Protein 5HB6 (pdb70)

Radius of gyration: 18.95 Å; Cα contacts (8 Å, |Δi|>4): 577; chains: 2; bounding box: 43×46×48 Å

Sequence (281 aa):
SGAYWMSSPTADDIRAMNRMQRQRVVGFTVGREENVGSVQFKKVPVDLSNINLDDLLFGTIIVILEEPRSATVYPNAAKKKPPMGKGLNVPALLISLEHSWPRGGPTIKGRRLERHIERLKSIPDTTFESYDPETGVWAFSVEH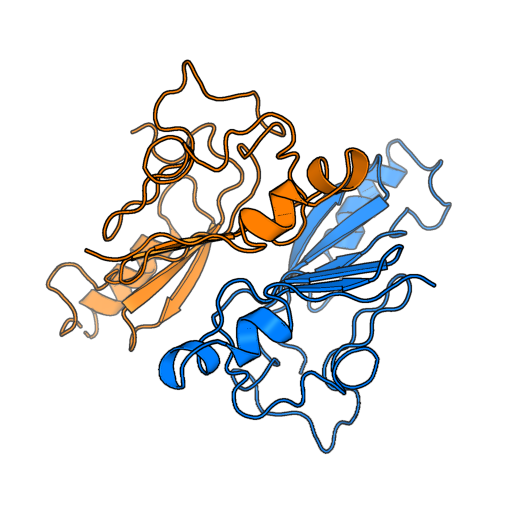FASGAYWMSSPTADDIRAMNRMQRQRRVVGFTVGRENVGSVQFKKVPVDLSNINLDDLFGTIIVILEEPRSATVYPNAAKKPPMGKKGLNVPALLISSLEHSWPRGGPTIKKGRRLERHIERLKSIPDTTFESYDPEETGVWAFSVEHFATYGLG

Structure (mmCIF, N/CA/C/O backbone):
data_5HB6
#
_entry.id   5HB6
#
_cell.length_a   43.018
_cell.length_b   44.120
_cell.length_c   45.336
_cell.angle_alpha   99.76
_cell.angle_beta   110.98
_cell.angle_gamma   105.91
#
_symmetry.space_group_name_H-M   'P 1'
#
loop_
_entity.id
_entity.type
_entity.pdbx_description
1 polymer 'Nucleoporin NUP145'
2 non-polymer 'SULFATE ION'
3 water water
#
loop_
_atom_site.group_PDB
_atom_site.id
_atom_site.type_symbol
_atom_site.label_atom_id
_atom_site.label_alt_id
_atom_site.label_comp_id
_atom_site.label_asym_id
_atom_site.label_entity_id
_atom_site.label_seq_id
_atom_site.pdbx_PDB_ins_code
_atom_site.Cartn_x
_atom_site.Cartn_y
_atom_site.Cartn_z
_atom_site.occupancy
_atom_site.B_iso_or_equiv
_atom_site.auth_seq_id
_atom_site.auth_comp_id
_atom_site.auth_asym_id
_atom_site.auth_atom_id
_atom_site.pdbx_PDB_model_num
ATOM 1 N N . SER A 1 1 ? -74.561 -41.531 33.739 1.00 35.23 857 SER A N 1
ATOM 2 C CA . SER A 1 1 ? -73.615 -42.243 32.897 1.00 30.45 857 SER A CA 1
ATOM 3 C C . SER A 1 1 ? -74.159 -42.357 31.454 1.00 25.12 857 SER A C 1
ATOM 4 O O . SER A 1 1 ? -75.237 -41.851 31.117 1.00 23.91 857 SER A O 1
ATOM 11 N N . GLY A 1 2 ? -73.392 -43.003 30.601 1.00 21.93 858 GLY A N 1
ATOM 12 C CA . GLY A 1 2 ? -73.698 -43.034 29.194 1.00 19.11 858 GLY A CA 1
ATOM 13 C C . GLY A 1 2 ? -72.437 -43.314 28.433 1.00 17.77 858 GLY A C 1
ATOM 14 O O . GLY A 1 2 ? -71.328 -43.099 28.919 1.00 17.95 858 GLY A O 1
ATOM 18 N N . ALA A 1 3 ? -72.618 -43.808 27.224 1.00 17.60 859 ALA A N 1
ATOM 19 C CA . ALA A 1 3 ? -71.495 -44.184 26.378 1.00 17.29 859 ALA A CA 1
ATOM 20 C C . ALA A 1 3 ? -70.852 -42.951 25.752 1.00 15.13 859 ALA A C 1
ATOM 21 O O . ALA A 1 3 ? -71.540 -42.064 25.237 1.00 15.78 859 ALA A O 1
ATOM 28 N N . TYR A 1 4 ? -69.521 -42.907 25.784 1.00 14.32 860 TYR A N 1
ATOM 29 C CA . TYR A 1 4 ? -68.763 -41.951 24.993 1.00 14.41 860 TYR A CA 1
ATOM 30 C C . TYR A 1 4 ? -68.735 -42.375 23.531 1.00 14.20 860 TYR A C 1
ATOM 31 O O . TYR A 1 4 ? -68.827 -43.559 23.206 1.00 16.02 860 TYR A O 1
ATOM 49 N N . TRP A 1 5 ? -68.568 -41.387 22.649 1.00 13.57 861 TRP A N 1
ATOM 50 C CA . TRP A 1 5 ? -68.375 -41.650 21.227 1.00 13.17 861 TRP A CA 1
ATOM 51 C C . TRP A 1 5 ? -67.533 -40.519 20.651 1.00 12.15 861 TRP A C 1
ATOM 52 O O . TRP A 1 5 ? -67.407 -39.442 21.247 1.00 12.01 861 TRP A O 1
ATOM 73 N N . MET A 1 6 ? -66.973 -40.751 19.473 1.00 13.15 862 MET A N 1
ATOM 74 C CA . MET A 1 6 ? -66.325 -39.687 18.710 1.00 13.08 862 MET A CA 1
ATOM 75 C C . MET A 1 6 ? -66.736 -39.775 17.246 1.00 12.56 862 MET A C 1
ATOM 76 O O . MET A 1 6 ? -67.071 -40.850 16.746 1.00 13.43 862 MET A O 1
ATOM 90 N N A SER A 1 7 ? -66.656 -38.637 16.573 0.77 11.21 863 SER A N 1
ATOM 91 N N B SER A 1 7 ? -66.702 -38.637 16.558 0.23 12.66 863 SER A N 1
ATOM 92 C CA A SER A 1 7 ? -66.955 -38.541 15.148 0.77 13.15 863 SER A CA 1
ATOM 93 C CA B SER A 1 7 ? -66.996 -38.591 15.121 0.23 13.40 863 SER A CA 1
ATOM 94 C C A SER A 1 7 ? -65.969 -37.565 14.524 0.77 11.73 863 SER A C 1
ATOM 95 C C B SER A 1 7 ? -66.117 -37.538 14.446 0.23 13.53 863 SER A C 1
ATOM 96 O O A SER A 1 7 ? -65.768 -36.481 15.064 0.77 12.17 863 SER A O 1
ATOM 97 O O B SER A 1 7 ? -66.177 -36.379 14.845 0.23 13.54 863 SER A O 1
ATOM 112 N N . PRO A 1 8 ? -65.313 -37.913 13.426 1.00 13.85 864 PRO A N 1
ATOM 113 C CA . PRO A 1 8 ? -65.191 -39.252 12.844 1.00 13.80 864 PRO A CA 1
ATOM 114 C C . PRO A 1 8 ? -64.758 -40.283 13.880 1.00 14.65 864 PRO A C 1
ATOM 115 O O . PRO A 1 8 ? -64.167 -39.919 14.909 1.00 15.12 864 PRO A O 1
ATOM 126 N N . THR A 1 9 ? -65.138 -41.533 13.657 1.00 15.51 865 THR A N 1
ATOM 127 C CA . THR A 1 9 ? -64.829 -42.575 14.616 1.00 17.31 865 THR A CA 1
ATOM 128 C C . THR A 1 9 ? -63.328 -42.803 14.673 1.00 16.16 865 THR A C 1
ATOM 129 O O . THR A 1 9 ? -62.585 -42.482 13.734 1.00 17.13 865 THR A O 1
ATOM 140 N N . ALA A 1 10 ? -62.884 -43.462 15.751 1.00 17.34 866 ALA A N 1
ATOM 141 C CA . ALA A 1 10 ? -61.481 -43.842 15.844 1.00 18.47 866 ALA A CA 1
ATOM 142 C C . ALA A 1 10 ? -61.054 -44.672 14.638 1.00 19.01 866 ALA A C 1
ATOM 143 O O . ALA A 1 10 ? -59.964 -44.459 14.081 1.00 19.47 866 ALA A O 1
ATOM 150 N N . ASP A 1 11 ? -61.918 -45.585 14.181 1.00 20.54 867 ASP A N 1
ATOM 151 C CA . ASP A 1 11 ? -61.586 -46.391 12.999 1.00 23.64 867 ASP A CA 1
ATOM 152 C C . ASP A 1 11 ? -61.494 -45.541 11.732 1.00 20.81 867 ASP A C 1
ATOM 153 O O . ASP A 1 11 ? -60.605 -45.764 10.895 1.00 21.64 867 ASP A O 1
ATOM 162 N N . ASP A 1 12 ? -62.397 -44.559 11.576 1.00 19.85 868 ASP A N 1
ATOM 163 C CA . ASP A 1 12 ? -62.322 -43.629 10.454 1.00 19.60 868 ASP A CA 1
ATOM 164 C C . ASP A 1 12 ? -60.984 -42.903 10.469 1.00 17.39 868 ASP A C 1
ATOM 165 O O . ASP A 1 12 ? -60.353 -42.702 9.430 1.00 18.32 868 ASP A O 1
ATOM 174 N N . ILE A 1 13 ? -60.563 -42.446 11.648 1.00 17.04 869 ILE A N 1
ATOM 175 C CA . ILE A 1 13 ? -59.348 -41.643 11.750 1.00 17.71 869 ILE A CA 1
ATOM 176 C C . ILE A 1 13 ? -58.119 -42.504 11.483 1.00 18.94 869 ILE A C 1
ATOM 177 O O . ILE A 1 13 ? -57.174 -42.080 10.799 1.00 19.35 869 ILE A O 1
ATOM 193 N N . ARG A 1 14 ? -58.129 -43.740 11.979 1.00 19.26 870 ARG A N 1
ATOM 194 C CA . ARG A 1 14 ? -57.011 -44.642 11.724 1.00 21.66 870 ARG A CA 1
ATOM 195 C C . ARG A 1 14 ? -56.859 -44.945 10.240 1.00 21.84 870 ARG A C 1
ATOM 196 O O . ARG A 1 14 ? -55.750 -45.237 9.755 1.00 23.98 870 ARG A O 1
ATOM 217 N N . ALA A 1 15 ? -57.960 -44.905 9.506 1.00 20.57 871 ALA A N 1
ATOM 218 C CA . ALA A 1 15 ? -57.934 -45.162 8.076 1.00 21.36 871 ALA A CA 1
ATOM 219 C C . ALA A 1 15 ? -57.523 -43.951 7.250 1.00 21.39 871 ALA A C 1
ATOM 220 O O . ALA A 1 15 ? -57.328 -44.088 6.038 1.00 23.68 871 ALA A O 1
ATOM 227 N N . MET A 1 16 ? -57.369 -42.787 7.865 1.00 20.13 872 MET A N 1
ATOM 228 C CA . MET A 1 16 ? -56.923 -41.608 7.144 1.00 20.78 872 MET A CA 1
ATOM 229 C C . MET A 1 16 ? -55.435 -41.722 6.838 1.00 23.26 872 MET A C 1
ATOM 230 O O . MET A 1 16 ? -54.682 -42.395 7.546 1.00 24.84 872 MET A O 1
ATOM 244 N N . ASN A 1 17 ? -55.003 -41.010 5.797 1.00 25.01 873 ASN A N 1
ATOM 245 C CA . ASN A 1 17 ? -53.578 -40.950 5.500 1.00 28.64 873 ASN A CA 1
ATOM 246 C C . ASN A 1 17 ? -52.895 -39.925 6.403 1.00 29.01 873 ASN A C 1
ATOM 247 O O . ASN A 1 17 ? -53.516 -39.296 7.267 1.00 28.46 873 ASN A O 1
ATOM 258 N N . ARG A 1 18 ? -51.588 -39.759 6.217 1.00 30.15 874 ARG A N 1
ATOM 259 C CA . ARG A 1 18 ? -50.795 -38.970 7.156 1.00 31.71 874 ARG A CA 1
ATOM 260 C C . ARG A 1 18 ? -51.109 -37.485 7.076 1.00 32.63 874 ARG A C 1
ATOM 261 O O . ARG A 1 18 ? -51.052 -36.791 8.092 1.00 33.97 874 ARG A O 1
ATOM 282 N N . MET A 1 19 ? -51.424 -36.976 5.888 1.00 33.75 875 MET A N 1
ATOM 283 C CA . MET A 1 19 ? -51.812 -35.575 5.780 1.00 36.23 875 MET A CA 1
ATOM 284 C C . MET A 1 19 ? -53.188 -35.340 6.381 1.00 34.79 875 MET A C 1
ATOM 285 O O . MET A 1 19 ? -53.417 -34.303 7.013 1.00 36.14 875 MET A O 1
ATOM 299 N N . GLN A 1 20 ? -54.106 -36.296 6.210 1.00 31.92 876 GLN A N 1
ATOM 300 C CA . GLN A 1 20 ? -55.473 -36.140 6.698 1.00 29.94 876 GLN A CA 1
ATOM 301 C C . GLN A 1 20 ? -55.547 -36.182 8.225 1.00 26.48 876 GLN A C 1
ATOM 302 O O . GLN A 1 20 ? -56.272 -35.389 8.833 1.00 25.77 876 GLN A O 1
ATOM 316 N N . ARG A 1 21 ? -54.806 -37.091 8.865 1.00 25.31 877 ARG A N 1
ATOM 317 C CA . ARG A 1 21 ? -54.911 -37.232 10.313 1.00 24.30 877 ARG A CA 1
ATOM 318 C C . ARG A 1 21 ? -54.359 -36.019 11.055 1.00 24.31 877 ARG A C 1
ATOM 319 O O . ARG A 1 21 ? -54.702 -35.814 12.225 1.00 23.15 877 ARG A O 1
ATOM 340 N N . GLN A 1 22 ? -53.542 -35.199 10.395 1.00 25.17 878 GLN A N 1
ATOM 341 C CA . GLN A 1 22 ? -53.036 -33.959 10.974 1.00 27.12 878 GLN A CA 1
ATOM 342 C C . GLN A 1 22 ? -54.035 -32.814 10.895 1.00 26.69 878 GLN A C 1
ATOM 343 O O . GLN A 1 22 ? -53.763 -31.751 11.455 1.00 27.69 878 GLN A O 1
ATOM 357 N N . ARG A 1 23 ? -55.165 -33.002 10.225 1.00 25.81 879 ARG A N 1
ATOM 358 C CA . ARG A 1 23 ? -56.129 -31.922 10.027 1.00 26.34 879 ARG A CA 1
ATOM 359 C C . ARG A 1 23 ? -57.538 -32.509 9.946 1.00 23.07 879 ARG A C 1
ATOM 360 O O . ARG A 1 23 ? -58.245 -32.394 8.941 1.00 24.54 879 ARG A O 1
ATOM 381 N N . VAL A 1 24 ? -57.971 -33.159 11.022 1.00 18.41 880 VAL A N 1
ATOM 382 C CA . VAL A 1 24 ? -59.296 -33.768 11.067 1.00 16.30 880 VAL A CA 1
ATOM 383 C C . VAL A 1 24 ? -60.322 -32.658 11.275 1.00 15.12 880 VAL A C 1
ATOM 384 O O . VAL A 1 24 ? -60.256 -31.925 12.266 1.00 16.63 880 VAL A O 1
ATOM 397 N N . VAL A 1 25 ? -61.287 -32.572 10.362 1.00 15.80 881 VAL A N 1
ATOM 398 C CA . VAL A 1 25 ? -62.330 -31.551 10.374 1.00 16.57 881 VAL A CA 1
ATOM 399 C C . VAL A 1 25 ? -63.586 -32.139 10.993 1.00 16.34 881 VAL A C 1
ATOM 400 O O . VAL A 1 25 ? -63.944 -33.297 10.732 1.00 17.37 881 VAL A O 1
ATOM 413 N N . GLY A 1 26 ? -64.265 -31.342 11.807 1.00 15.47 882 GLY A N 1
ATOM 414 C CA . GLY A 1 26 ? -65.513 -31.772 12.401 1.00 16.57 882 GLY A CA 1
ATOM 415 C C . GLY A 1 26 ? -65.365 -32.729 13.553 1.00 14.63 882 GLY A C 1
ATOM 416 O O . GLY A 1 26 ? -66.319 -33.451 13.872 1.00 15.45 882 GLY A O 1
ATOM 420 N N . PHE A 1 27 ? -64.190 -32.773 14.181 1.00 13.49 883 PHE A N 1
ATOM 421 C CA . PHE A 1 27 ? -63.961 -33.736 15.249 1.00 12.58 883 PHE A CA 1
ATOM 422 C C . PHE A 1 27 ? -64.860 -33.402 16.433 1.00 11.86 883 PHE A C 1
ATOM 423 O O . PHE A 1 27 ? -64.876 -32.270 16.907 1.00 13.12 883 PHE A O 1
ATOM 440 N N . THR A 1 28 ? -65.568 -34.415 16.921 1.00 12.14 884 THR A N 1
ATOM 441 C CA . THR A 1 28 ? -66.585 -34.251 17.950 1.00 12.26 884 THR A CA 1
ATOM 442 C C . THR A 1 28 ? -66.427 -35.403 18.922 1.00 12.67 884 THR A C 1
ATOM 443 O O . THR A 1 28 ? -66.333 -36.550 18.488 1.00 12.85 884 THR A O 1
ATOM 454 N N . VAL A 1 29 ? -66.384 -35.102 20.219 1.00 12.92 885 VAL A N 1
ATOM 455 C CA . VAL A 1 29 ? -66.408 -36.098 21.278 1.00 13.02 885 VAL A CA 1
ATOM 456 C C . VAL A 1 29 ? -67.656 -35.861 22.085 1.00 12.32 885 VAL A C 1
ATOM 457 O O . VAL A 1 29 ? -67.909 -34.734 22.516 1.00 13.23 885 VAL A O 1
ATOM 470 N N . GLY A 1 30 ? -68.466 -36.910 22.244 1.00 12.72 886 GLY A N 1
ATOM 471 C CA . GLY A 1 30 ? -69.706 -36.782 22.976 1.00 13.07 886 GLY A CA 1
ATOM 472 C C . GLY A 1 30 ? -69.869 -37.894 23.993 1.00 12.77 886 GLY A C 1
ATOM 473 O O . GLY A 1 30 ? -69.115 -38.875 24.005 1.00 13.24 886 GLY A O 1
ATOM 477 N N . ARG A 1 31 ? -70.861 -37.720 24.845 1.00 11.96 887 ARG A N 1
ATOM 478 C CA . ARG A 1 31 ? -71.231 -38.766 25.783 1.00 11.93 887 ARG A CA 1
ATOM 479 C C . ARG A 1 31 ? -72.732 -38.719 25.974 1.00 11.85 887 ARG A C 1
ATOM 480 O O . ARG A 1 31 ? -73.297 -37.661 26.241 1.00 12.44 887 ARG A O 1
ATOM 501 N N A GLU A 1 32 ? -73.373 -39.869 25.828 0.59 12.69 888 GLU A N 1
ATOM 502 N N B GLU A 1 32 ? -73.375 -39.869 25.827 0.41 13.27 888 GLU A N 1
ATOM 503 C CA A GLU A 1 32 ? -74.802 -39.964 26.059 0.59 14.86 888 GLU A CA 1
ATOM 504 C CA B GLU A 1 32 ? -74.811 -39.943 26.030 0.41 15.66 888 GLU A CA 1
ATOM 505 C C A GLU A 1 32 ? -75.154 -39.433 27.442 0.59 13.26 888 GLU A C 1
ATOM 506 C C B GLU A 1 32 ? -75.174 -39.456 27.427 0.41 14.22 888 GLU A C 1
ATOM 507 O O A GLU A 1 32 ? -74.444 -39.680 28.422 0.59 13.38 888 GLU A O 1
ATOM 508 O O B GLU A 1 32 ? -74.493 -39.762 28.409 0.41 14.08 888 GLU A O 1
ATOM 531 N N . ASN A 1 33 ? -76.237 -38.666 27.497 1.00 14.81 889 ASN A N 1
ATOM 532 C CA . ASN A 1 33 ? -76.762 -38.112 28.734 1.00 15.82 889 ASN A CA 1
ATOM 533 C C . ASN A 1 33 ? -75.893 -37.000 29.294 1.00 14.53 889 ASN A C 1
ATOM 534 O O . ASN A 1 33 ? -76.126 -36.542 30.417 1.00 15.79 889 ASN A O 1
ATOM 545 N N . VAL A 1 34 ? -74.913 -36.523 28.530 1.00 12.32 890 VAL A N 1
ATOM 546 C CA . VAL A 1 34 ? -74.069 -35.421 28.981 1.00 12.07 890 VAL A CA 1
ATOM 547 C C . VAL A 1 34 ? -74.041 -34.294 27.957 1.00 11.36 890 VAL A C 1
ATOM 548 O O . VAL A 1 34 ? -74.378 -33.157 28.268 1.00 11.35 890 VAL A O 1
ATOM 561 N N . GLY A 1 35 ? -73.590 -34.587 26.743 1.00 12.12 891 GLY A N 1
ATOM 562 C CA . GLY A 1 35 ? -73.452 -33.555 25.731 1.00 12.56 891 GLY A CA 1
ATOM 563 C C . GLY A 1 35 ? -72.251 -33.831 24.862 1.00 12.40 891 GLY A C 1
ATOM 564 O O . GLY A 1 35 ? -71.870 -34.995 24.660 1.00 13.32 891 GLY A O 1
ATOM 568 N N . SER A 1 36 ? -71.659 -32.759 24.323 1.00 11.68 892 SER A N 1
ATOM 569 C CA . SER A 1 36 ? -70.648 -32.913 23.294 1.00 12.49 892 SER A CA 1
ATOM 570 C C . SER A 1 36 ? -69.708 -31.728 23.268 1.00 11.53 892 SER A C 1
ATOM 571 O O . SER A 1 36 ? -70.051 -30.618 23.683 1.00 11.65 892 SER A O 1
ATOM 579 N N . VAL A 1 37 ? -68.517 -31.996 22.725 1.00 12.72 893 VAL A N 1
ATOM 580 C CA . VAL A 1 37 ? -67.515 -30.982 22.407 1.00 12.30 893 VAL A CA 1
ATOM 581 C C . VAL A 1 37 ? -67.202 -31.134 20.916 1.00 12.34 893 VAL A C 1
ATOM 582 O O . VAL A 1 37 ? -66.770 -32.202 20.467 1.00 13.37 893 VAL A O 1
ATOM 595 N N . GLN A 1 38 ? -67.476 -30.083 20.160 1.00 12.14 894 GLN A N 1
ATOM 596 C CA . GLN A 1 38 ? -67.247 -30.032 18.719 1.00 12.07 894 GLN A CA 1
ATOM 597 C C . GLN A 1 38 ? -66.095 -29.074 18.480 1.00 13.01 894 GLN A C 1
ATOM 598 O O . GLN A 1 38 ? -66.235 -27.870 18.693 1.00 14.06 894 GLN A O 1
ATOM 612 N N . PHE A 1 39 ? -64.960 -29.596 18.026 1.00 13.85 895 PHE A N 1
ATOM 613 C CA . PHE A 1 39 ? -63.814 -28.734 17.768 1.00 15.26 895 PHE A CA 1
ATOM 614 C C . PHE A 1 39 ? -64.053 -27.933 16.492 1.00 15.60 895 PHE A C 1
ATOM 615 O O . PHE A 1 39 ? -64.479 -28.486 15.466 1.00 17.81 895 PHE A O 1
ATOM 632 N N A LYS A 1 40 ? -63.783 -26.640 16.560 0.92 14.61 896 LYS A N 1
ATOM 633 N N B LYS A 1 40 ? -63.798 -26.625 16.555 0.08 17.13 896 LYS A N 1
ATOM 634 C CA A LYS A 1 40 ? -64.215 -25.710 15.532 0.92 14.30 896 LYS A CA 1
ATOM 635 C CA B LYS A 1 40 ? -64.218 -25.680 15.522 0.08 18.22 896 LYS A CA 1
ATOM 636 C C A LYS A 1 40 ? -63.204 -25.535 14.409 0.92 17.98 896 LYS A C 1
ATOM 637 C C B LYS A 1 40 ? -63.145 -25.396 14.476 0.08 17.74 896 LYS A C 1
ATOM 638 O O A LYS A 1 40 ? -63.566 -24.989 13.366 0.92 20.70 896 LYS A O 1
ATOM 639 O O B LYS A 1 40 ? -63.362 -24.547 13.601 0.08 18.21 896 LYS A O 1
ATOM 676 N N . VAL A 1 41 ? -61.990 -26.043 14.568 1.00 16.82 897 VAL A N 1
ATOM 677 C CA . VAL A 1 41 ? -60.935 -25.924 13.565 1.00 17.06 897 VAL A CA 1
ATOM 678 C C . VAL A 1 41 ? -60.419 -27.334 13.329 1.00 16.28 897 VAL A C 1
ATOM 679 O O . VAL A 1 41 ? -60.686 -28.249 14.131 1.00 16.61 897 VAL A O 1
ATOM 692 N N . PRO A 1 42 ? -59.673 -27.551 12.244 1.00 17.43 898 PRO A N 1
ATOM 693 C CA . PRO A 1 42 ? -59.081 -28.877 12.046 1.00 18.26 898 PRO A CA 1
ATOM 694 C C . PRO A 1 42 ? -58.124 -29.164 13.185 1.00 18.50 898 PRO A C 1
ATOM 695 O O . PRO A 1 42 ? -57.422 -28.267 13.662 1.00 19.94 898 PRO A O 1
ATOM 706 N N . VAL A 1 43 ? -58.118 -30.415 13.638 1.00 16.75 899 VAL A N 1
ATOM 707 C CA . VAL A 1 43 ? -57.257 -30.819 14.744 1.00 16.97 899 VAL A CA 1
ATOM 708 C C . VAL A 1 43 ? -56.267 -31.881 14.288 1.00 19.66 899 VAL A C 1
ATOM 709 O O . VAL A 1 43 ? -56.580 -32.757 13.476 1.00 18.65 899 VAL A O 1
ATOM 722 N N . ASP A 1 44 ? -55.077 -31.821 14.863 1.00 21.71 900 ASP A N 1
ATOM 723 C CA . ASP A 1 44 ? -54.010 -32.770 14.555 1.00 24.78 900 ASP A CA 1
ATOM 724 C C . ASP A 1 44 ? -54.127 -33.925 15.541 1.00 25.27 900 ASP A C 1
ATOM 725 O O . ASP A 1 44 ? -53.849 -33.762 16.730 1.00 26.45 900 ASP A O 1
ATOM 734 N N . LEU A 1 45 ? -54.588 -35.077 15.060 1.00 24.26 901 LEU A N 1
ATOM 735 C CA . LEU A 1 45 ? -54.733 -36.261 15.892 1.00 24.57 901 LEU A CA 1
ATOM 736 C C . LEU A 1 45 ? -53.635 -37.275 15.633 1.00 27.97 901 LEU A C 1
ATOM 737 O O . LEU A 1 45 ? -53.742 -38.415 16.092 1.00 28.91 901 LEU A O 1
ATOM 753 N N . SER A 1 46 ? -52.580 -36.879 14.917 1.00 30.58 902 SER A N 1
ATOM 754 C CA . SER A 1 46 ? -51.540 -37.830 14.535 1.00 33.35 902 SER A CA 1
ATOM 755 C C . SER A 1 46 ? -50.799 -38.396 15.739 1.00 36.55 902 SER A C 1
ATOM 756 O O . SER A 1 46 ? -50.248 -39.499 15.654 1.00 38.73 902 SER A O 1
ATOM 764 N N . ASN A 1 47 ? -50.759 -37.668 16.855 1.00 38.35 903 ASN A N 1
ATOM 765 C CA . ASN A 1 47 ? -50.034 -38.103 18.045 1.00 40.97 903 ASN A CA 1
ATOM 766 C C . ASN A 1 47 ? -50.921 -38.142 19.289 1.00 39.63 903 ASN A C 1
ATOM 767 O O . ASN A 1 47 ? -50.450 -37.914 20.407 1.00 40.59 903 ASN A O 1
ATOM 778 N N . ILE A 1 48 ? -52.203 -38.460 19.104 1.00 38.32 904 ILE A N 1
ATOM 779 C CA . ILE A 1 48 ? -53.138 -38.688 20.198 1.00 38.00 904 ILE A CA 1
ATOM 780 C C . ILE A 1 48 ? -53.542 -40.156 20.179 1.00 35.16 904 ILE A C 1
ATOM 781 O O . ILE A 1 48 ? -53.785 -40.727 19.109 1.00 35.17 904 ILE A O 1
ATOM 797 N N . ASN A 1 49 ? -53.598 -40.767 21.364 1.00 32.66 905 ASN A N 1
ATOM 798 C CA . ASN A 1 49 ? -53.974 -42.172 21.511 1.00 30.32 905 ASN A CA 1
ATOM 799 C C . ASN A 1 49 ? -55.490 -42.276 21.537 1.00 26.65 905 ASN A C 1
ATOM 800 O O . ASN A 1 49 ? -56.131 -42.023 22.563 1.00 25.88 905 ASN A O 1
ATOM 811 N N . LEU A 1 50 ? -56.071 -42.658 20.403 1.00 25.15 906 LEU A N 1
ATOM 812 C CA . LEU A 1 50 ? -57.519 -42.702 20.285 1.00 25.27 906 LEU A CA 1
ATOM 813 C C . LEU A 1 50 ? -58.138 -43.787 21.147 1.00 25.89 906 LEU A C 1
ATOM 814 O O . LEU A 1 50 ? -59.345 -43.745 21.395 1.00 25.46 906 LEU A O 1
ATOM 830 N N . ASP A 1 51 ? -57.346 -44.754 21.608 1.00 28.33 907 ASP A N 1
ATOM 831 C CA . ASP A 1 51 ? -57.839 -45.785 22.505 1.00 32.79 907 ASP A CA 1
ATOM 832 C C . ASP A 1 51 ? -57.798 -45.358 23.962 1.00 30.66 907 ASP A C 1
ATOM 833 O O . ASP A 1 51 ? -58.270 -46.101 24.828 1.00 31.33 907 ASP A O 1
ATOM 842 N N . ASP A 1 52 ? -57.245 -44.189 24.261 1.00 28.03 908 ASP A N 1
ATOM 843 C CA . ASP A 1 52 ? -57.193 -43.695 25.624 1.00 28.26 908 ASP A CA 1
ATOM 844 C C . ASP A 1 52 ? -57.485 -42.209 25.591 1.00 24.62 908 ASP A C 1
ATOM 845 O O . ASP A 1 52 ? -56.724 -41.375 26.084 1.00 25.71 908 ASP A O 1
ATOM 854 N N A LEU A 1 53 ? -58.622 -41.880 24.988 0.74 21.87 909 LEU A N 1
ATOM 855 N N B LEU A 1 53 ? -58.627 -41.883 24.988 0.26 23.73 909 LEU A N 1
ATOM 856 C CA A LEU A 1 53 ? -59.111 -40.517 24.871 0.74 19.43 909 LEU A CA 1
ATOM 857 C CA B LEU A 1 53 ? -59.123 -40.523 24.832 0.26 22.72 909 LEU A CA 1
ATOM 858 C C A LEU A 1 53 ? -60.275 -40.267 25.816 0.74 17.54 909 LEU A C 1
ATOM 859 C C B LEU A 1 53 ? -60.294 -40.239 25.759 0.26 20.64 909 LEU A C 1
ATOM 860 O O A LEU A 1 53 ? -60.232 -39.333 26.634 0.74 18.91 909 LEU A O 1
ATOM 861 O O B LEU A 1 53 ? -60.273 -39.250 26.501 0.26 21.83 909 LEU A O 1
ATOM 892 N N . PHE A 1 54 ? -61.308 -41.103 25.744 1.00 18.35 910 PHE A N 1
ATOM 893 C CA . PHE A 1 54 ? -62.504 -40.912 26.556 1.00 17.96 910 PHE A CA 1
ATOM 894 C C . PHE A 1 54 ? -62.145 -41.028 28.028 1.00 19.61 910 PHE A C 1
ATOM 895 O O . PHE A 1 54 ? -61.553 -42.027 28.453 1.00 21.69 910 PHE A O 1
ATOM 912 N N . GLY A 1 55 ? -62.541 -40.030 28.814 1.00 19.25 911 GLY A N 1
ATOM 913 C CA . GLY A 1 55 ? -62.304 -40.085 30.240 1.00 19.96 911 GLY A CA 1
ATOM 914 C C . GLY A 1 55 ? -60.875 -39.852 30.664 1.00 20.95 911 GLY A C 1
ATOM 915 O O . GLY A 1 55 ? -60.587 -39.892 31.868 1.00 22.95 911 GLY A O 1
ATOM 919 N N . THR A 1 56 ? -59.980 -39.577 29.718 1.00 20.33 912 THR A N 1
ATOM 920 C CA . THR A 1 56 ? -58.556 -39.414 29.977 1.00 21.01 912 THR A CA 1
ATOM 921 C C . THR A 1 56 ? -58.090 -38.074 29.417 1.00 20.85 912 THR A C 1
ATOM 922 O O . THR A 1 56 ? -57.482 -37.278 30.132 1.00 23.20 912 THR A O 1
ATOM 933 N N A ILE A 1 57 ? -58.333 -37.848 28.127 0.58 18.69 913 ILE A N 1
ATOM 934 N N B ILE A 1 57 ? -58.372 -37.806 28.146 0.42 19.98 913 ILE A N 1
ATOM 935 C CA A ILE A 1 57 ? -58.070 -36.557 27.489 0.58 18.84 913 ILE A CA 1
ATOM 936 C CA B ILE A 1 57 ? -58.063 -36.517 27.539 0.42 19.84 913 ILE A CA 1
ATOM 937 C C A ILE A 1 57 ? -59.305 -35.660 27.540 0.58 17.79 913 ILE A C 1
ATOM 938 C C B ILE A 1 57 ? -59.294 -35.622 27.465 0.42 18.44 913 ILE A C 1
ATOM 939 O O A ILE A 1 57 ? -59.235 -34.504 27.967 0.58 18.21 913 ILE A O 1
ATOM 940 O O B ILE A 1 57 ? -59.195 -34.417 27.699 0.42 18.82 913 ILE A O 1
ATOM 971 N N . VAL A 1 58 ? -60.442 -36.186 27.095 1.00 16.87 914 VAL A N 1
ATOM 972 C CA . VAL A 1 58 ? -61.714 -35.476 27.116 1.00 15.09 914 VAL A CA 1
ATOM 973 C C . VAL A 1 58 ? -62.593 -36.161 28.148 1.00 15.24 914 VAL A C 1
ATOM 974 O O . VAL A 1 58 ? -62.901 -37.350 28.018 1.00 16.84 914 VAL A O 1
ATOM 987 N N . ILE A 1 59 ? -63.015 -35.405 29.159 1.00 16.02 915 ILE A N 1
ATOM 988 C CA . ILE A 1 59 ? -63.837 -35.942 30.242 1.00 16.21 915 ILE A CA 1
ATOM 989 C C . ILE A 1 59 ? -65.175 -35.236 30.180 1.00 15.55 915 ILE A C 1
ATOM 990 O O . ILE A 1 59 ? -65.233 -34.001 30.290 1.00 16.50 915 ILE A O 1
ATOM 1006 N N . LEU A 1 60 ? -66.237 -36.021 30.038 1.00 15.41 916 LEU A N 1
ATOM 1007 C CA . LEU A 1 60 ? -67.604 -35.524 29.983 1.00 13.96 916 LEU A CA 1
ATOM 1008 C C . LEU A 1 60 ? -68.387 -36.152 31.123 1.00 14.39 916 LEU A C 1
ATOM 1009 O O . LEU A 1 60 ? -68.623 -37.354 31.136 1.00 15.95 916 LEU A O 1
ATOM 1025 N N A GLU A 1 61 ? -68.772 -35.327 32.078 0.45 14.14 917 GLU A N 1
ATOM 1026 N N B GLU A 1 61 ? -68.797 -35.331 32.070 0.55 12.88 917 GLU A N 1
ATOM 1027 C CA A GLU A 1 61 ? -69.718 -35.712 33.118 0.45 15.67 917 GLU A CA 1
ATOM 1028 C CA B GLU A 1 61 ? -69.741 -35.726 33.102 0.55 14.45 917 GLU A CA 1
ATOM 1029 C C A GLU A 1 61 ? -70.861 -34.710 33.075 0.45 14.06 917 GLU A C 1
ATOM 1030 C C B GLU A 1 61 ? -70.829 -34.670 33.133 0.55 12.89 917 GLU A C 1
ATOM 1031 O O A GLU A 1 61 ? -70.735 -33.670 32.420 0.45 12.93 917 GLU A O 1
ATOM 1032 O O B GLU A 1 61 ? -70.648 -33.578 32.575 0.55 11.33 917 GLU A O 1
ATOM 1055 N N . PRO A 1 62 ? -71.986 -34.961 33.730 1.00 14.16 918 PRO A N 1
ATOM 1056 C CA . PRO A 1 62 ? -73.092 -34.004 33.639 1.00 13.17 918 PRO A CA 1
ATOM 1057 C C . PRO A 1 62 ? -72.657 -32.605 34.031 1.00 12.86 918 PRO A C 1
ATOM 1058 O O . PRO A 1 62 ? -72.071 -32.372 35.083 1.00 13.67 918 PRO A O 1
ATOM 1069 N N . ARG A 1 63 ? -72.894 -31.668 33.117 1.00 11.94 919 ARG A N 1
ATOM 1070 C CA . ARG A 1 63 ? -72.620 -30.255 33.316 1.00 11.91 919 ARG A CA 1
ATOM 1071 C C . ARG A 1 63 ? -71.135 -29.943 33.400 1.00 12.34 919 ARG A C 1
ATOM 1072 O O . ARG A 1 63 ? -70.748 -28.887 33.898 1.00 12.87 919 ARG A O 1
ATOM 1093 N N . SER A 1 64 ? -70.288 -30.816 32.865 1.00 12.82 920 SER A N 1
ATOM 1094 C CA . SER A 1 64 ? -68.846 -30.687 33.033 1.00 15.59 920 SER A CA 1
ATOM 1095 C C . SER A 1 64 ? -68.101 -31.257 31.826 1.00 15.62 920 SER A C 1
ATOM 1096 O O . SER A 1 64 ? -68.089 -32.466 31.613 1.00 17.16 920 SER A O 1
ATOM 1104 N N . ALA A 1 65 ? -67.469 -30.385 31.055 1.00 14.51 921 ALA A N 1
ATOM 1105 C CA . ALA A 1 65 ? -66.611 -30.782 29.951 1.00 15.18 921 ALA A CA 1
ATOM 1106 C C . ALA A 1 65 ? -65.202 -30.304 30.262 1.00 17.70 921 ALA A C 1
ATOM 1107 O O . ALA A 1 65 ? -64.980 -29.115 30.467 1.00 20.57 921 ALA A O 1
ATOM 1114 N N . THR A 1 66 ? -64.254 -31.227 30.251 1.00 17.32 922 THR A N 1
ATOM 1115 C CA . THR A 1 66 ? -62.856 -30.969 30.569 1.00 18.20 922 THR A CA 1
ATOM 1116 C C . THR A 1 66 ? -62.007 -31.559 29.454 1.00 17.13 922 THR A C 1
ATOM 1117 O O . THR A 1 66 ? -62.257 -32.679 28.993 1.00 17.54 922 THR A O 1
ATOM 1128 N N . VAL A 1 67 ? -61.020 -30.798 29.005 1.00 16.65 923 VAL A N 1
ATOM 1129 C CA . VAL A 1 67 ? -60.060 -31.281 28.023 1.00 17.38 923 VAL A CA 1
ATOM 1130 C C . VAL A 1 67 ? -58.665 -31.047 28.588 1.00 18.32 923 VAL A C 1
ATOM 1131 O O . VAL A 1 67 ? -58.323 -29.910 28.922 1.00 19.40 923 VAL A O 1
ATOM 1144 N N . TYR A 1 68 ? -57.852 -32.125 28.665 1.00 17.65 924 TYR A N 1
ATOM 1145 C CA . TYR A 1 68 ? -56.510 -32.141 29.253 1.00 18.02 924 TYR A CA 1
ATOM 1146 C C . TYR A 1 68 ? -56.562 -31.877 30.751 1.00 19.19 924 TYR A C 1
ATOM 1147 O O . TYR A 1 68 ? -56.231 -30.773 31.200 1.00 20.20 924 TYR A O 1
ATOM 1165 N N . PRO A 1 69 ? -56.918 -32.883 31.557 1.00 18.83 925 PRO A N 1
ATOM 1166 C CA . PRO A 1 69 ? -57.031 -32.675 33.007 1.00 19.76 925 PRO A CA 1
ATOM 1167 C C . PRO A 1 69 ? -55.695 -32.589 33.734 1.00 20.87 925 PRO A C 1
ATOM 1168 O O . PRO A 1 69 ? -55.678 -32.139 34.884 1.00 22.02 925 PRO A O 1
ATOM 1179 N N . ASN A 1 70 ? -54.586 -32.998 33.113 1.00 20.48 926 ASN A N 1
ATOM 1180 C CA . ASN A 1 70 ? -53.277 -32.978 33.752 1.00 20.99 926 ASN A CA 1
ATOM 1181 C C . ASN A 1 70 ? -52.545 -31.736 33.277 1.00 21.79 926 ASN A C 1
ATOM 1182 O O . ASN A 1 70 ? -52.137 -31.653 32.113 1.00 22.02 926 ASN A O 1
ATOM 1193 N N . ALA A 1 71 ? -52.342 -30.793 34.193 1.00 23.80 927 ALA A N 1
ATOM 1194 C CA . ALA A 1 71 ? -51.776 -29.506 33.813 1.00 27.97 927 ALA A CA 1
ATOM 1195 C C . ALA A 1 71 ? -50.344 -29.631 33.303 1.00 29.61 927 ALA A C 1
ATOM 1196 O O . ALA A 1 71 ? -49.891 -28.782 32.528 1.00 32.32 927 ALA A O 1
ATOM 1203 N N . ALA A 1 72 ? -49.616 -30.670 33.709 1.00 29.34 928 ALA A N 1
ATOM 1204 C CA . ALA A 1 72 ? -48.256 -30.844 33.212 1.00 31.34 928 ALA A CA 1
ATOM 1205 C C . ALA A 1 72 ? -48.222 -31.397 31.793 1.00 34.26 928 ALA A C 1
ATOM 1206 O O . ALA A 1 72 ? -47.187 -31.275 31.120 1.00 36.39 928 ALA A O 1
ATOM 1213 N N . LYS A 1 73 ? -49.324 -31.997 31.336 1.00 35.31 929 LYS A N 1
ATOM 1214 C CA . LYS A 1 73 ? -49.416 -32.639 30.031 1.00 38.39 929 LYS A CA 1
ATOM 1215 C C . LYS A 1 73 ? -50.568 -32.032 29.250 1.00 37.84 929 LYS A C 1
ATOM 1216 O O . LYS A 1 73 ? -51.483 -32.743 28.823 1.00 40.07 929 LYS A O 1
ATOM 1235 N N A LYS A 1 74 ? -50.543 -30.712 29.082 0.43 36.19 930 LYS A N 1
ATOM 1236 N N B LYS A 1 74 ? -50.524 -30.714 29.070 0.57 35.85 930 LYS A N 1
ATOM 1237 C CA A LYS A 1 74 ? -51.567 -29.993 28.333 0.43 34.12 930 LYS A CA 1
ATOM 1238 C CA B LYS A 1 74 ? -51.550 -29.971 28.347 0.57 33.13 930 LYS A CA 1
ATOM 1239 C C A LYS A 1 74 ? -50.839 -29.135 27.306 0.43 31.86 930 LYS A C 1
ATOM 1240 C C B LYS A 1 74 ? -50.813 -29.143 27.303 0.57 31.36 930 LYS A C 1
ATOM 1241 O O A LYS A 1 74 ? -50.017 -28.282 27.694 0.43 31.65 930 LYS A O 1
ATOM 1242 O O B LYS A 1 74 ? -49.956 -28.318 27.673 0.57 31.98 930 LYS A O 1
ATOM 1279 N N . PRO A 1 75 ? -51.084 -29.321 26.008 1.00 31.12 931 PRO A N 1
ATOM 1280 C CA . PRO A 1 75 ? -50.323 -28.578 24.977 1.00 29.31 931 PRO A CA 1
ATOM 1281 C C . PRO A 1 75 ? -50.680 -27.105 24.945 1.00 30.02 931 PRO A C 1
ATOM 1282 O O . PRO A 1 75 ? -51.697 -26.687 25.516 1.00 30.51 931 PRO A O 1
ATOM 1293 N N . PRO A 1 76 ? -49.871 -26.284 24.270 1.00 31.51 932 PRO A N 1
ATOM 1294 C CA . PRO A 1 76 ? -50.190 -24.859 24.165 1.00 32.63 932 PRO A CA 1
ATOM 1295 C C . PRO A 1 76 ? -51.470 -24.626 23.374 1.00 33.31 932 PRO A C 1
ATOM 1296 O O . PRO A 1 76 ? -51.939 -25.481 22.623 1.00 33.30 932 PRO A O 1
ATOM 1307 N N . MET A 1 77 ? -52.027 -23.429 23.552 1.00 34.78 933 MET A N 1
ATOM 1308 C CA . MET A 1 77 ? -53.157 -22.987 22.748 1.00 36.36 933 MET A CA 1
ATOM 1309 C C . MET A 1 77 ? -52.853 -23.188 21.276 1.00 35.30 933 MET A C 1
ATOM 1310 O O . MET A 1 77 ? -51.778 -22.821 20.800 1.00 35.75 933 MET A O 1
ATOM 1324 N N . GLY A 1 78 ? -53.816 -23.742 20.549 1.00 34.77 934 GLY A N 1
ATOM 1325 C CA . GLY A 1 78 ? -53.669 -23.958 19.128 1.00 34.67 934 GLY A CA 1
ATOM 1326 C C . GLY A 1 78 ? -53.068 -25.289 18.733 1.00 34.81 934 GLY A C 1
ATOM 1327 O O . GLY A 1 78 ? -53.038 -25.600 17.539 1.00 36.90 934 GLY A O 1
ATOM 1331 N N . LYS A 1 79 ? -52.599 -26.087 19.688 1.00 33.55 935 LYS A N 1
ATOM 1332 C CA . LYS A 1 79 ? -52.057 -27.408 19.414 1.00 32.15 935 LYS A CA 1
ATOM 1333 C C . LYS A 1 79 ? -52.955 -28.476 20.024 1.00 27.88 935 LYS A C 1
ATOM 1334 O O . LYS A 1 79 ? -53.664 -28.234 21.008 1.00 26.88 935 LYS A O 1
ATOM 1353 N N . GLY A 1 80 ? -52.918 -29.660 19.423 1.00 24.96 936 GLY A N 1
ATOM 1354 C CA . GLY A 1 80 ? -53.727 -30.764 19.900 1.00 23.43 936 GLY A CA 1
ATOM 1355 C C . GLY A 1 80 ? -55.192 -30.383 19.910 1.00 21.49 936 GLY A C 1
ATOM 1356 O O . GLY A 1 80 ? -55.711 -29.791 18.958 1.00 22.40 936 GLY A O 1
ATOM 1360 N N . LEU A 1 81 ? -55.877 -30.727 20.996 1.00 18.92 937 LEU A N 1
ATOM 1361 C CA . LEU A 1 81 ? -57.271 -30.368 21.193 1.00 17.61 937 LEU A CA 1
ATOM 1362 C C . LEU A 1 81 ? -57.456 -29.061 21.966 1.00 18.31 937 LEU A C 1
ATOM 1363 O O . LEU A 1 81 ? -58.591 -28.720 22.317 1.00 18.12 937 LEU A O 1
ATOM 1379 N N . ASN A 1 82 ? -56.378 -28.314 22.224 1.00 19.22 938 ASN A N 1
ATOM 1380 C CA . ASN A 1 82 ? -56.462 -27.058 22.972 1.00 21.25 938 ASN A CA 1
ATOM 1381 C C . ASN A 1 82 ? -56.748 -25.918 21.998 1.00 21.11 938 ASN A C 1
ATOM 1382 O O . ASN A 1 82 ? -55.939 -25.022 21.757 1.00 23.01 938 ASN A O 1
ATOM 1393 N N . VAL A 1 83 ? -57.949 -25.980 21.433 1.00 19.48 939 VAL A N 1
ATOM 1394 C CA . VAL A 1 83 ? -58.331 -25.154 20.294 1.00 18.38 939 VAL A CA 1
ATOM 1395 C C . VAL A 1 83 ? -59.778 -24.717 20.480 1.00 16.14 939 VAL A C 1
ATOM 1396 O O . VAL A 1 83 ? -60.495 -25.239 21.349 1.00 15.25 939 VAL A O 1
ATOM 1409 N N . PRO A 1 84 ? -60.269 -23.806 19.647 1.00 15.10 940 PRO A N 1
ATOM 1410 C CA . PRO A 1 84 ? -61.668 -23.381 19.771 1.00 14.17 940 PRO A CA 1
ATOM 1411 C C . PRO A 1 84 ? -62.653 -24.551 19.645 1.00 12.64 940 PRO A C 1
ATOM 1412 O O . PRO A 1 84 ? -62.479 -25.460 18.823 1.00 13.32 940 PRO A O 1
ATOM 1423 N N . ALA A 1 85 ? -63.708 -24.508 20.461 1.00 12.10 941 ALA A N 1
ATOM 1424 C CA . ALA A 1 85 ? -64.669 -25.607 20.504 1.00 12.00 941 ALA A CA 1
ATOM 1425 C C . ALA A 1 85 ? -66.041 -25.077 20.867 1.00 10.74 941 ALA A C 1
ATOM 1426 O O . ALA A 1 85 ? -66.170 -24.072 21.572 1.00 12.10 941 ALA A O 1
ATOM 1433 N N A LEU A 1 86 ? -67.058 -25.819 20.424 0.84 11.05 942 LEU A N 1
ATOM 1434 N N B LEU A 1 86 ? -67.052 -25.756 20.346 0.16 11.08 942 LEU A N 1
ATOM 1435 C CA A LEU A 1 86 ? -68.448 -25.580 20.759 0.84 9.80 942 LEU A CA 1
ATOM 1436 C CA B LEU A 1 86 ? -68.429 -25.577 20.759 0.16 11.24 942 LEU A CA 1
ATOM 1437 C C A LEU A 1 86 ? -68.885 -26.690 21.694 0.84 9.69 942 LEU A C 1
ATOM 1438 C C B LEU A 1 86 ? -68.741 -26.685 21.751 0.16 11.04 942 LEU A C 1
ATOM 1439 O O A LEU A 1 86 ? -68.905 -27.869 21.305 0.84 10.55 942 LEU A O 1
ATOM 1440 O O B LEU A 1 86 ? -68.440 -27.856 21.489 0.16 11.28 942 LEU A O 1
ATOM 1471 N N . ILE A 1 87 ? -69.302 -26.314 22.899 1.00 11.00 943 ILE A N 1
ATOM 1472 C CA . ILE A 1 87 ? -69.641 -27.271 23.952 1.00 11.03 943 ILE A CA 1
ATOM 1473 C C . ILE A 1 87 ? -71.139 -27.197 24.160 1.00 10.59 943 ILE A C 1
ATOM 1474 O O . ILE A 1 87 ? -71.694 -26.103 24.279 1.00 11.76 943 ILE A O 1
ATOM 1490 N N . SER A 1 88 ? -71.792 -28.349 24.222 1.00 10.26 944 SER A N 1
ATOM 1491 C CA . SER A 1 88 ? -73.236 -28.395 24.420 1.00 11.39 944 SER A CA 1
ATOM 1492 C C . SER A 1 88 ? -73.495 -29.317 25.592 1.00 11.56 944 SER A C 1
ATOM 1493 O O . SER A 1 88 ? -73.109 -30.485 25.539 1.00 14.32 944 SER A O 1
ATOM 1501 N N . LEU A 1 89 ? -74.147 -28.798 26.619 1.00 10.24 945 LEU A N 1
ATOM 1502 C CA . LEU A 1 89 ? -74.341 -29.529 27.870 1.00 10.87 945 LEU A CA 1
ATOM 1503 C C . LEU A 1 89 ? -75.809 -29.645 28.234 1.00 10.71 945 LEU A C 1
ATOM 1504 O O . LEU A 1 89 ? -76.505 -28.640 28.440 1.00 11.02 945 LEU A O 1
ATOM 1520 N N . GLU A 1 90 ? -76.269 -30.888 28.354 1.00 10.89 946 GLU A N 1
ATOM 1521 C CA . GLU A 1 90 ? -77.573 -31.193 28.922 1.00 11.34 946 GLU A CA 1
ATOM 1522 C C . GLU A 1 90 ? -77.639 -30.784 30.398 1.00 11.01 946 GLU A C 1
ATOM 1523 O O . GLU A 1 90 ? -76.628 -30.487 31.045 1.00 10.93 946 GLU A O 1
ATOM 1535 N N . HIS A 1 91 ? -78.866 -30.723 30.910 1.00 11.13 947 HIS A N 1
ATOM 1536 C CA . HIS A 1 91 ? -79.112 -30.554 32.344 1.00 11.01 947 HIS A CA 1
ATOM 1537 C C . HIS A 1 91 ? -78.755 -29.156 32.838 1.00 11.29 947 HIS A C 1
ATOM 1538 O O . HIS A 1 91 ? -78.399 -28.976 34.002 1.00 11.97 947 HIS A O 1
ATOM 1552 N N . SER A 1 92 ? -78.840 -28.166 31.957 1.00 11.10 948 SER A N 1
ATOM 1553 C CA . SER A 1 92 ? -78.448 -26.801 32.250 1.00 11.23 948 SER A CA 1
ATOM 1554 C C . SER A 1 92 ? -79.632 -25.908 32.597 1.00 11.91 948 SER A C 1
ATOM 1555 O O . SER A 1 92 ? -79.560 -24.682 32.420 1.00 12.14 948 SER A O 1
ATOM 1563 N N . TRP A 1 93 ? -80.678 -26.509 33.179 1.00 12.54 949 TRP A N 1
ATOM 1564 C CA . TRP A 1 93 ? -81.902 -25.869 33.603 1.00 13.02 949 TRP A CA 1
ATOM 1565 C C . TRP A 1 93 ? -81.624 -24.763 34.606 1.00 12.80 949 TRP A C 1
ATOM 1566 O O . TRP A 1 93 ? -80.584 -24.759 35.275 1.00 12.27 949 TRP A O 1
ATOM 1587 N N . PRO A 1 94 ? -82.589 -23.861 34.766 1.00 13.43 950 PRO A N 1
ATOM 1588 C CA . PRO A 1 94 ? -82.581 -22.926 35.891 1.00 14.17 950 PRO A CA 1
ATOM 1589 C C . PRO A 1 94 ? -82.317 -23.648 37.201 1.00 13.83 950 PRO A C 1
ATOM 1590 O O . PRO A 1 94 ? -82.539 -24.865 37.323 1.00 13.77 950 PRO A O 1
ATOM 1601 N N . ARG A 1 95 ? -81.862 -22.894 38.199 1.00 14.87 951 ARG A N 1
ATOM 1602 C CA . ARG A 1 95 ? -81.509 -23.497 39.480 1.00 15.56 951 ARG A CA 1
ATOM 1603 C C . ARG A 1 95 ? -82.668 -24.284 40.068 1.00 16.12 951 ARG A C 1
ATOM 1604 O O . ARG A 1 95 ? -82.461 -25.329 40.681 1.00 16.79 951 ARG A O 1
ATOM 1625 N N . GLY A 1 96 ? -83.889 -23.800 39.895 1.00 17.33 952 GLY A N 1
ATOM 1626 C CA . GLY A 1 96 ? -85.076 -24.494 40.373 1.00 19.13 952 GLY A CA 1
ATOM 1627 C C . GLY A 1 96 ? -85.536 -25.684 39.544 1.00 19.11 952 GLY A C 1
ATOM 1628 O O . GLY A 1 96 ? -86.552 -26.304 39.870 1.00 20.86 952 GLY A O 1
ATOM 1632 N N . GLY A 1 97 ? -84.826 -26.019 38.468 1.00 17.89 953 GLY A N 1
ATOM 1633 C CA . GLY A 1 97 ? -85.112 -27.211 37.698 1.00 17.12 953 GLY A CA 1
ATOM 1634 C C . GLY A 1 97 ? -85.898 -26.974 36.423 1.00 17.02 953 GLY A C 1
ATOM 1635 O O . GLY A 1 97 ? -86.177 -25.837 3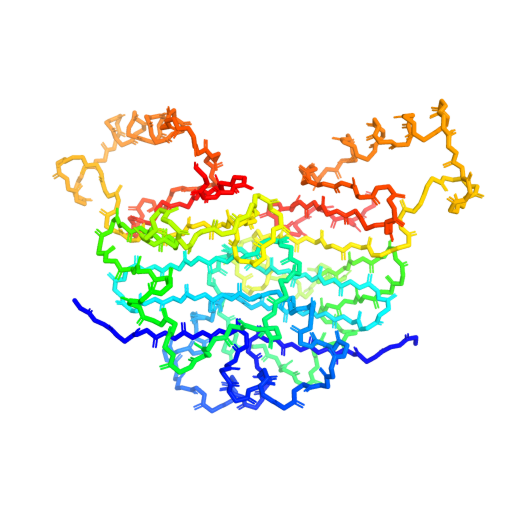6.029 1.00 17.33 953 GLY A O 1
ATOM 1639 N N . PRO A 1 98 ? -86.303 -28.070 35.777 1.00 17.41 954 PRO A N 1
ATOM 1640 C CA . PRO A 1 98 ? -86.948 -27.969 34.455 1.00 18.90 954 PRO A CA 1
ATOM 1641 C C . PRO A 1 98 ? -88.297 -27.272 34.460 1.00 20.07 954 PRO A C 1
ATOM 1642 O O . PRO A 1 98 ? -88.757 -26.844 33.388 1.00 20.94 954 PRO A O 1
ATOM 1653 N N . THR A 1 99 ? -88.951 -27.146 35.615 1.00 19.19 955 THR A N 1
ATOM 1654 C CA . THR A 1 99 ? -90.285 -26.552 35.648 1.00 20.43 955 THR A CA 1
ATOM 1655 C C . THR A 1 99 ? -90.265 -25.026 35.712 1.00 22.24 955 THR A C 1
ATOM 1656 O O . THR A 1 99 ? -91.338 -24.422 35.665 1.00 24.92 955 THR A O 1
ATOM 1667 N N . ILE A 1 100 ? -89.095 -24.387 35.818 1.00 21.90 956 ILE A N 1
ATOM 1668 C CA . ILE A 1 100 ? -89.009 -22.928 35.916 1.00 23.98 956 ILE A CA 1
ATOM 1669 C C . ILE A 1 100 ? -89.246 -22.305 34.547 1.00 25.93 956 ILE A C 1
ATOM 1670 O O . ILE A 1 100 ? -88.575 -22.660 33.569 1.00 25.43 956 ILE A O 1
ATOM 1686 N N . LYS A 1 101 ? -90.151 -21.326 34.491 1.00 29.59 957 LYS A N 1
ATOM 1687 C CA . LYS A 1 101 ? -90.543 -20.694 33.237 1.00 34.99 957 LYS A CA 1
ATOM 1688 C C . LYS A 1 101 ? -90.719 -19.196 33.469 1.00 35.98 957 LYS A C 1
ATOM 1689 O O . LYS A 1 101 ? -90.360 -18.656 34.518 1.00 37.09 957 LYS A O 1
ATOM 1708 N N . GLY A 1 102 ? -91.263 -18.515 32.466 1.00 35.99 958 GLY A N 1
ATOM 1709 C CA . GLY A 1 102 ? -91.583 -17.111 32.605 1.00 36.64 958 GLY A CA 1
ATOM 1710 C C . GLY A 1 102 ? -90.369 -16.213 32.773 1.00 37.81 958 GLY A C 1
ATOM 1711 O O . GLY A 1 102 ? -89.293 -16.439 32.216 1.00 38.10 958 GLY A O 1
ATOM 1715 N N . ARG A 1 103 ? -90.565 -15.167 33.575 1.00 38.41 959 ARG A N 1
ATOM 1716 C CA . ARG A 1 103 ? -89.545 -14.142 33.763 1.00 38.48 959 ARG A CA 1
ATOM 1717 C C . ARG A 1 103 ? -88.248 -14.725 34.314 1.00 35.46 959 ARG A C 1
ATOM 1718 O O . ARG A 1 103 ? -87.155 -14.320 33.899 1.00 34.34 959 ARG A O 1
ATOM 1739 N N . ARG A 1 104 ? -88.341 -15.677 35.248 1.00 34.07 960 ARG A N 1
ATOM 1740 C CA . ARG A 1 104 ? -87.128 -16.279 35.794 1.00 31.84 960 ARG A CA 1
ATOM 1741 C C . ARG A 1 104 ? -86.364 -17.030 34.717 1.00 30.73 960 ARG A C 1
ATOM 1742 O O . ARG A 1 104 ? -85.126 -17.020 34.697 1.00 28.93 960 ARG A O 1
ATOM 1763 N N . LEU A 1 105 ? -87.085 -17.710 33.832 1.00 30.33 961 LEU A N 1
ATOM 1764 C CA . LEU A 1 105 ? -86.417 -18.406 32.744 1.00 30.77 961 LEU A CA 1
ATOM 1765 C C . LEU A 1 105 ? -85.716 -17.420 31.823 1.00 31.71 961 LEU A C 1
ATOM 1766 O O . LEU A 1 105 ? -84.599 -17.675 31.366 1.00 30.11 961 LEU A O 1
ATOM 1782 N N . GLU A 1 106 ? -86.328 -16.257 31.589 1.00 33.89 962 GLU A N 1
ATOM 1783 C CA . GLU A 1 106 ? -85.651 -15.217 30.822 1.00 36.80 962 GLU A CA 1
ATOM 1784 C C . GLU A 1 106 ? -84.364 -14.769 31.505 1.00 33.08 962 GLU A C 1
ATOM 1785 O O . GLU A 1 106 ? -83.334 -14.614 30.845 1.00 31.91 962 GLU A O 1
ATOM 1797 N N . ARG A 1 107 ? -84.391 -14.567 32.831 1.00 31.63 963 ARG A N 1
ATOM 1798 C CA . ARG A 1 107 ? -83.186 -14.117 33.527 1.00 31.88 963 ARG A CA 1
ATOM 1799 C C . ARG A 1 107 ? -82.120 -15.207 33.543 1.00 27.70 963 ARG A C 1
ATOM 1800 O O . ARG A 1 107 ? -80.921 -14.911 33.517 1.00 26.25 963 ARG A O 1
ATOM 1821 N N . HIS A 1 108 ? -82.545 -16.468 33.649 1.00 25.28 964 HIS A N 1
ATOM 1822 C CA . HIS A 1 108 ? -81.614 -17.594 33.571 1.00 22.40 964 HIS A CA 1
ATOM 1823 C C . HIS A 1 108 ? -80.823 -17.537 32.278 1.00 20.79 964 HIS A C 1
ATOM 1824 O O . HIS A 1 108 ? -79.589 -17.670 32.267 1.00 19.92 964 HIS A O 1
ATOM 1838 N N . ILE A 1 109 ? -81.522 -17.306 31.170 1.00 22.78 965 ILE A N 1
ATOM 1839 C CA . ILE A 1 109 ? -80.847 -17.227 29.880 1.00 23.66 965 ILE A CA 1
ATOM 1840 C C . ILE A 1 109 ? -79.866 -16.064 29.866 1.00 23.88 965 ILE A C 1
ATOM 1841 O O . ILE A 1 109 ? -78.735 -16.190 29.394 1.00 22.93 965 ILE A O 1
ATOM 1857 N N . GLU A 1 110 ? -80.270 -14.921 30.413 1.00 24.75 966 GLU A N 1
ATOM 1858 C CA . GLU A 1 110 ? -79.361 -13.784 30.474 1.00 26.15 966 GLU A CA 1
ATOM 1859 C C . GLU A 1 110 ? -78.138 -14.081 31.340 1.00 23.60 966 GLU A C 1
ATOM 1860 O O . GLU A 1 110 ? -77.018 -13.680 31.003 1.00 23.90 966 GLU A O 1
ATOM 1872 N N . ARG A 1 111 ? -78.311 -14.828 32.425 1.00 22.76 967 ARG A N 1
ATOM 1873 C CA . ARG A 1 111 ? -77.155 -15.162 33.249 1.00 22.02 967 ARG A CA 1
ATOM 1874 C C . ARG A 1 111 ? -76.251 -16.182 32.551 1.00 20.44 967 ARG A C 1
ATOM 1875 O O . ARG A 1 111 ? -75.020 -16.127 32.694 1.00 21.60 967 ARG A O 1
ATOM 1896 N N . LEU A 1 112 ? -76.821 -17.126 31.793 1.00 19.13 968 LEU A N 1
ATOM 1897 C CA . LEU A 1 112 ? -75.971 -18.007 30.995 1.00 18.72 968 LEU A CA 1
ATOM 1898 C C . LEU A 1 112 ? -75.114 -17.202 30.032 1.00 20.12 968 LEU A C 1
ATOM 1899 O O . LEU A 1 112 ? -73.949 -17.538 29.803 1.00 20.72 968 LEU A O 1
ATOM 1915 N N . LYS A 1 113 ? -75.671 -16.126 29.462 1.00 21.73 969 LYS A N 1
ATOM 1916 C CA . LYS A 1 113 ? -74.902 -15.322 28.524 1.00 24.40 969 LYS A CA 1
ATOM 1917 C C . LYS A 1 113 ? -73.697 -14.681 29.192 1.00 26.98 969 LYS A C 1
ATOM 1918 O O . LYS A 1 113 ? -72.699 -14.392 28.520 1.00 29.02 969 LYS A O 1
ATOM 1937 N N . SER A 1 114 ? -73.754 -14.463 30.504 1.00 27.85 970 SER A N 1
ATOM 1938 C CA . SER A 1 114 ? -72.693 -13.770 31.218 1.00 30.14 970 SER A CA 1
ATOM 1939 C C . SER A 1 114 ? -71.679 -14.697 31.893 1.00 27.61 970 SER A C 1
ATOM 1940 O O . SER A 1 114 ? -70.781 -14.209 32.580 1.00 28.50 970 SER A O 1
ATOM 1948 N N . ILE A 1 115 ? -71.776 -16.010 31.713 1.00 26.05 971 ILE A N 1
ATOM 1949 C CA . ILE A 1 115 ? -70.811 -16.910 32.338 1.00 24.73 971 ILE A CA 1
ATOM 1950 C C . ILE A 1 115 ? -69.409 -16.602 31.821 1.00 25.32 971 ILE A C 1
ATOM 1951 O O . ILE A 1 115 ? -69.157 -16.647 30.597 1.00 24.39 971 ILE A O 1
ATOM 1967 N N . PRO A 1 116 ? -68.463 -16.304 32.712 1.00 26.84 972 PRO A N 1
ATOM 1968 C CA . PRO A 1 116 ? -67.117 -15.933 32.265 1.00 27.45 972 PRO A CA 1
ATOM 1969 C C . PRO A 1 116 ? -66.452 -17.013 31.431 1.00 27.79 972 PRO A C 1
ATOM 1970 O O . PRO A 1 116 ? -66.646 -18.211 31.641 1.00 27.96 972 PRO A O 1
ATOM 1981 N N . ASP A 1 117 ? -65.646 -16.559 30.476 1.00 29.37 973 ASP A N 1
ATOM 1982 C CA . ASP A 1 117 ? -64.807 -17.429 29.666 1.00 30.57 973 ASP A CA 1
ATOM 1983 C C . ASP A 1 117 ? -65.634 -18.359 28.795 1.00 27.47 973 ASP A C 1
ATOM 1984 O O . ASP A 1 117 ? -65.185 -19.444 28.436 1.00 28.59 973 ASP A O 1
ATOM 1993 N N . THR A 1 118 ? -66.848 -17.940 28.463 1.00 23.32 974 THR A N 1
ATOM 1994 C CA . THR A 1 118 ? -67.674 -18.642 27.491 1.00 21.15 974 THR A CA 1
ATOM 1995 C C . THR A 1 118 ? -68.293 -17.611 26.561 1.00 20.28 974 THR A C 1
ATOM 1996 O O . THR A 1 118 ? -68.484 -16.449 26.939 1.00 21.23 974 THR A O 1
ATOM 2007 N N . THR A 1 119 ? -68.629 -18.047 25.349 1.00 18.29 975 THR A N 1
ATOM 2008 C CA . THR A 1 119 ? -69.387 -17.227 24.410 1.00 19.00 975 THR A CA 1
ATOM 2009 C C . THR A 1 119 ? -70.696 -17.952 24.134 1.00 16.52 975 THR A C 1
ATOM 2010 O O . THR A 1 119 ? -70.708 -19.013 23.505 1.00 14.91 975 THR A O 1
ATOM 2021 N N . PHE A 1 120 ? -71.793 -17.411 24.643 1.00 16.73 976 PHE A N 1
ATOM 2022 C CA . PHE A 1 120 ? -73.079 -18.075 24.548 1.00 16.09 976 PHE A CA 1
ATOM 2023 C C . PHE A 1 120 ? -73.437 -18.346 23.105 1.00 15.85 976 PHE A C 1
ATOM 2024 O O . PHE A 1 120 ? -73.315 -17.467 22.257 1.00 17.63 976 PHE A O 1
ATOM 2041 N N . GLU A 1 121 ? -73.917 -19.550 22.838 1.00 14.86 977 GLU A N 1
ATOM 2042 C CA . GLU A 1 121 ? -74.463 -19.925 21.543 1.00 16.16 977 GLU A CA 1
ATOM 2043 C C . GLU A 1 121 ? -75.965 -20.099 21.606 1.00 16.44 977 GLU A C 1
ATOM 2044 O O . GLU A 1 121 ? -76.695 -19.508 20.818 1.00 18.46 977 GLU A O 1
ATOM 2056 N N . SER A 1 122 ? -76.457 -20.845 22.587 1.00 15.56 978 SER A N 1
ATOM 2057 C CA . SER A 1 122 ? -77.893 -21.057 22.674 1.00 15.89 978 SER A CA 1
ATOM 2058 C C . SER A 1 122 ? -78.259 -21.688 24.005 1.00 14.77 978 SER A C 1
ATOM 2059 O O . SER A 1 122 ? -77.425 -22.283 24.700 1.00 13.65 978 SER A O 1
ATOM 2067 N N . TYR A 1 123 ? -79.539 -21.579 24.326 1.00 15.28 979 TYR A N 1
ATOM 2068 C CA . TYR A 1 123 ? -80.163 -22.347 25.386 1.00 15.74 979 TYR A CA 1
ATOM 2069 C C . TYR A 1 123 ? -81.527 -22.792 24.884 1.00 17.60 979 TYR A C 1
ATOM 2070 O O . TYR A 1 123 ? -82.309 -21.968 24.400 1.00 19.01 979 TYR A O 1
ATOM 2088 N N . ASP A 1 124 ? -81.794 -24.095 24.950 1.00 18.44 980 ASP A N 1
ATOM 2089 C CA . ASP A 1 124 ? -83.059 -24.645 24.486 1.00 20.57 980 ASP A CA 1
ATOM 2090 C C . ASP A 1 124 ? -83.919 -24.910 25.711 1.00 20.91 980 ASP A C 1
ATOM 2091 O O . ASP A 1 124 ? -83.612 -25.831 26.479 1.00 19.54 980 ASP A O 1
ATOM 2100 N N . PRO A 1 125 ? -84.994 -24.151 25.940 1.00 22.83 981 PRO A N 1
ATOM 2101 C CA . PRO A 1 125 ? -85.765 -24.321 27.182 1.00 24.05 981 PRO A CA 1
ATOM 2102 C C . PRO A 1 125 ? -86.473 -25.657 27.291 1.00 24.00 981 PRO A C 1
ATOM 2103 O O . PRO A 1 125 ? -86.765 -26.088 28.413 1.00 23.53 981 PRO A O 1
ATOM 2114 N N . GLU A 1 126 ? -86.767 -26.319 26.171 1.00 24.04 982 GLU A N 1
ATOM 2115 C CA . GLU A 1 126 ? -87.447 -27.609 26.209 1.00 24.62 982 GLU A CA 1
ATOM 2116 C C . GLU A 1 126 ? -86.508 -28.734 26.611 1.00 23.19 982 GLU A C 1
ATOM 2117 O O . GLU A 1 126 ? -86.903 -29.633 27.358 1.00 23.76 982 GLU A O 1
ATOM 2129 N N . THR A 1 127 ? -85.270 -28.704 26.120 1.00 20.81 983 THR A N 1
ATOM 2130 C CA . THR A 1 127 ? -84.331 -29.791 26.350 1.00 19.05 983 THR A CA 1
ATOM 2131 C C . THR A 1 127 ? -83.340 -29.513 27.463 1.00 16.76 983 THR A C 1
ATOM 2132 O O . THR A 1 127 ? -82.674 -30.444 27.916 1.00 16.93 983 THR A O 1
ATOM 2143 N N . GLY A 1 128 ? -83.206 -28.266 27.894 1.00 14.97 984 GLY A N 1
ATOM 2144 C CA . GLY A 1 128 ? -82.262 -27.936 28.933 1.00 14.02 984 GLY A CA 1
ATOM 2145 C C . GLY A 1 128 ? -80.822 -27.862 28.483 1.00 12.20 984 GLY A C 1
ATOM 2146 O O . GLY A 1 128 ? -79.925 -27.831 29.320 1.00 12.14 984 GLY A O 1
ATOM 2150 N N . VAL A 1 129 ? -80.568 -27.809 27.182 1.00 12.27 985 VAL A N 1
ATOM 2151 C CA . VAL A 1 129 ? -79.210 -27.805 26.652 1.00 11.41 985 VAL A CA 1
ATOM 2152 C C . VAL A 1 129 ? -78.723 -26.365 26.532 1.00 11.98 985 VAL A C 1
ATOM 2153 O O . VAL A 1 129 ? -79.328 -25.526 25.839 1.00 13.46 985 VAL A O 1
ATOM 2166 N N . TRP A 1 130 ? -77.593 -26.083 27.163 1.00 11.15 986 TRP A N 1
ATOM 2167 C CA . TRP A 1 130 ? -76.836 -24.848 26.984 1.00 10.67 986 TRP A CA 1
ATOM 2168 C C . TRP A 1 130 ? -75.635 -25.133 26.105 1.00 10.63 986 TRP A C 1
ATOM 2169 O O . TRP A 1 130 ? -74.849 -26.033 26.397 1.00 10.96 986 TRP A O 1
ATOM 2190 N N . ALA A 1 131 ? -75.501 -24.344 25.048 1.00 11.04 987 ALA A N 1
ATOM 2191 C CA . ALA A 1 131 ? -74.374 -24.448 24.139 1.00 11.37 987 ALA A CA 1
ATOM 2192 C C . ALA A 1 131 ? -73.607 -23.145 24.167 1.00 11.29 987 ALA A C 1
ATOM 2193 O O . ALA A 1 131 ? -74.194 -22.060 24.216 1.00 12.63 987 ALA A O 1
ATOM 2200 N N . PHE A 1 132 ? -72.289 -23.268 24.133 1.00 11.13 988 PHE A N 1
ATOM 2201 C CA . PHE A 1 132 ? -71.421 -22.106 24.184 1.00 11.54 988 PHE A CA 1
ATOM 2202 C C . PHE A 1 132 ? -70.087 -22.460 23.546 1.00 11.37 988 PHE A C 1
ATOM 2203 O O . PHE A 1 132 ? -69.699 -23.636 23.499 1.00 11.50 988 PHE A O 1
ATOM 2220 N N . SER A 1 133 ? -69.374 -21.442 23.086 1.00 11.66 989 SER A N 1
ATOM 2221 C CA . SER A 1 133 ? -68.045 -21.639 22.540 1.00 12.69 989 SER A CA 1
ATOM 2222 C C . SER A 1 133 ? -66.991 -21.221 23.560 1.00 12.56 989 SER A C 1
ATOM 2223 O O . SER A 1 133 ? -67.194 -20.338 24.395 1.00 13.84 989 SER A O 1
ATOM 2231 N N . VAL A 1 134 ? -65.827 -21.836 23.426 1.00 13.39 990 VAL A N 1
ATOM 2232 C CA . VAL A 1 134 ? -64.629 -21.420 24.130 1.00 14.29 990 VAL A CA 1
ATOM 2233 C C . VAL A 1 134 ? -63.545 -21.245 23.076 1.00 14.88 990 VAL A C 1
ATOM 2234 O O . VAL A 1 134 ? -63.584 -21.844 21.997 1.00 14.64 990 VAL A O 1
ATOM 2247 N N . GLU A 1 135 ? -62.566 -20.416 23.396 1.00 17.52 991 GLU A N 1
ATOM 2248 C CA . GLU A 1 135 ? -61.444 -20.187 22.494 1.00 20.24 991 GLU A CA 1
ATOM 2249 C C . GLU A 1 135 ? -60.352 -21.219 22.642 1.00 20.74 991 GLU A C 1
ATOM 2250 O O . GLU A 1 135 ? -59.536 -21.371 21.733 1.00 20.56 991 GLU A O 1
ATOM 2262 N N . HIS A 1 136 ? -60.318 -21.917 23.762 1.00 20.95 992 HIS A N 1
ATOM 2263 C CA . HIS A 1 136 ? -59.287 -22.901 24.058 1.00 23.68 992 HIS A CA 1
ATOM 2264 C C . HIS A 1 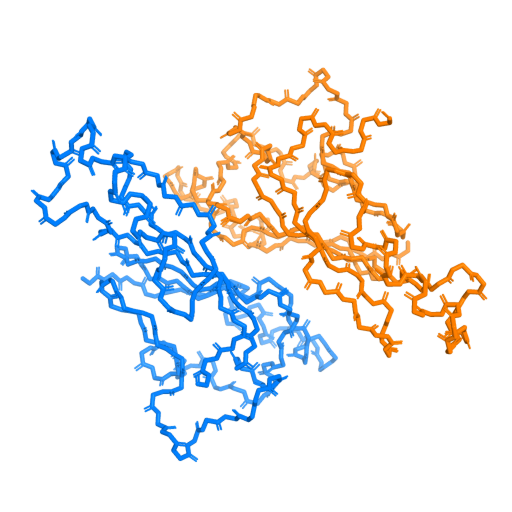136 ? -59.637 -23.455 25.425 1.00 22.64 992 HIS A C 1
ATOM 2265 O O . HIS A 1 136 ? -60.653 -23.060 25.998 1.00 21.56 992 HIS A O 1
ATOM 2280 N N . PHE A 1 137 ? -58.806 -24.342 25.962 1.00 24.48 993 PHE A N 1
ATOM 2281 C CA . PHE A 1 137 ? -59.053 -24.951 27.263 1.00 27.02 993 PHE A CA 1
ATOM 2282 C C . PHE A 1 137 ? -57.984 -24.580 28.278 1.00 33.11 993 PHE A C 1
ATOM 2283 O O . PHE A 1 137 ? -57.811 -25.276 29.279 1.00 32.98 993 PHE A O 1
ATOM 2300 N N . ALA A 1 138 ? -57.290 -23.475 28.045 1.00 39.85 994 ALA A N 1
ATOM 2301 C CA . ALA A 1 138 ? -56.270 -22.996 28.964 1.00 47.64 994 ALA A CA 1
ATOM 2302 C C . ALA A 1 138 ? -56.913 -22.332 30.176 1.00 53.13 994 ALA A C 1
ATOM 2303 O O . ALA A 1 138 ? -57.944 -21.671 30.055 1.00 56.34 994 ALA A O 1
ATOM 2310 N N . SER B 1 1 ? -63.130 -30.638 -8.563 1.00 34.96 857 SER B N 1
ATOM 2311 C CA . SER B 1 1 ? -62.084 -29.984 -7.781 1.00 33.06 857 SER B CA 1
ATOM 2312 C C . SER B 1 1 ? -61.753 -30.697 -6.455 1.00 27.15 857 SER B C 1
ATOM 2313 O O . SER B 1 1 ? -60.827 -30.293 -5.762 1.00 24.62 857 SER B O 1
ATOM 2320 N N . GLY B 1 2 ? -62.474 -31.766 -6.123 1.00 23.58 858 GLY B N 1
ATOM 2321 C CA . GLY B 1 2 ? -62.231 -32.450 -4.875 1.00 20.46 858 GLY B CA 1
ATOM 2322 C C . GLY B 1 2 ? -63.406 -33.314 -4.494 1.00 19.58 858 GLY B C 1
ATOM 2323 O O . GLY B 1 2 ? -64.551 -33.037 -4.863 1.00 20.60 858 GLY B O 1
ATOM 2327 N N . ALA B 1 3 ? -63.137 -34.346 -3.714 1.00 18.40 859 ALA B N 1
ATOM 2328 C CA . ALA B 1 3 ? -64.182 -35.261 -3.274 1.00 18.55 859 ALA B CA 1
ATOM 2329 C C . ALA B 1 3 ? -64.989 -34.675 -2.120 1.00 17.26 859 ALA B C 1
ATOM 2330 O O . ALA B 1 3 ? -64.430 -34.139 -1.159 1.00 16.98 859 ALA B O 1
ATOM 2337 N N . TYR B 1 4 ? -66.311 -34.815 -2.211 1.00 16.32 860 TYR B N 1
ATOM 2338 C CA . TYR B 1 4 ? -67.185 -34.562 -1.080 1.00 15.99 860 TYR B CA 1
ATOM 2339 C C . TYR B 1 4 ? -67.043 -35.676 -0.055 1.00 16.41 860 TYR B C 1
ATOM 2340 O O . TYR B 1 4 ? -66.742 -36.832 -0.392 1.00 17.83 860 TYR B O 1
ATOM 2358 N N . TRP B 1 5 ? -67.337 -35.335 1.199 1.00 15.72 861 TRP B N 1
ATOM 2359 C CA . TRP B 1 5 ? -67.369 -36.318 2.264 1.00 15.36 861 TRP B CA 1
ATOM 2360 C C . TRP B 1 5 ? -68.351 -35.835 3.318 1.00 14.42 861 TRP B C 1
ATOM 2361 O O . TRP B 1 5 ? -68.716 -34.657 3.363 1.00 13.95 861 TRP B O 1
ATOM 2382 N N . MET B 1 6 ? -68.773 -36.764 4.173 1.00 14.16 862 MET B N 1
ATOM 2383 C CA . MET B 1 6 ? -69.583 -36.419 5.331 1.00 14.24 862 MET B CA 1
ATOM 2384 C C . MET B 1 6 ? -69.089 -37.194 6.539 1.00 14.16 862 MET B C 1
ATOM 2385 O O . MET B 1 6 ? -68.503 -38.276 6.414 1.00 15.08 862 MET B O 1
ATOM 2399 N N A SER B 1 7 ? -69.369 -36.625 7.702 0.68 12.20 863 SER B N 1
ATOM 2400 N N B SER B 1 7 ? -69.309 -36.619 7.720 0.32 14.43 863 SER B N 1
ATOM 2401 C CA A SER B 1 7 ? -69.057 -37.243 8.981 0.68 13.98 863 SER B CA 1
ATOM 2402 C CA B SER B 1 7 ? -69.013 -37.298 8.989 0.32 15.44 863 SER B CA 1
ATOM 2403 C C A SER B 1 7 ? -70.234 -36.996 9.928 0.68 12.74 863 SER B C 1
ATOM 2404 C C B SER B 1 7 ? -70.101 -36.993 10.028 0.32 14.89 863 SER B C 1
ATOM 2405 O O A SER B 1 7 ? -70.698 -35.876 10.017 0.68 11.86 863 SER B O 1
ATOM 2406 O O B SER B 1 7 ? -70.334 -35.820 10.320 0.32 14.71 863 SER B O 1
ATOM 2421 N N . PRO B 1 8 ? -70.736 -3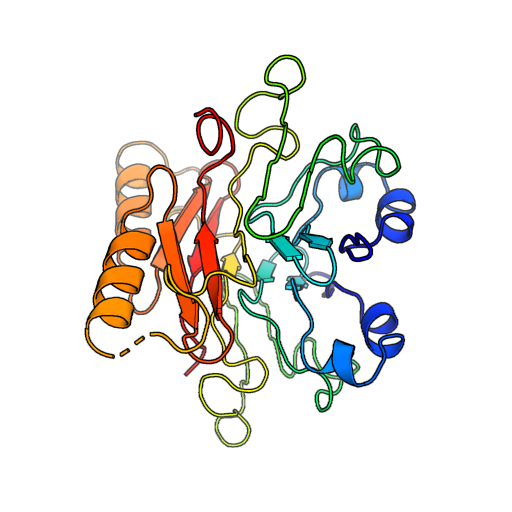8.030 10.626 1.00 14.61 864 PRO B N 1
ATOM 2422 C CA . PRO B 1 8 ? -70.494 -39.464 10.429 1.00 15.22 864 PRO B CA 1
ATOM 2423 C C . PRO B 1 8 ? -70.711 -39.851 8.966 1.00 15.26 864 PRO B C 1
ATOM 2424 O O . PRO B 1 8 ? -71.388 -39.145 8.209 1.00 15.58 864 PRO B O 1
ATOM 2435 N N . THR B 1 9 ? -70.105 -40.972 8.569 1.00 17.03 865 THR B N 1
ATOM 2436 C CA . THR B 1 9 ? -70.176 -41.392 7.179 1.00 18.33 865 THR B CA 1
ATOM 2437 C C . THR B 1 9 ? -71.598 -41.797 6.812 1.00 18.26 865 THR B C 1
ATOM 2438 O O . THR B 1 9 ? -72.405 -42.176 7.665 1.00 17.69 865 THR B O 1
ATOM 2449 N N . ALA B 1 10 ? -71.892 -41.737 5.509 1.00 18.27 866 ALA B N 1
ATOM 2450 C CA . ALA B 1 10 ? -73.175 -42.228 5.024 1.00 19.83 866 ALA B CA 1
ATOM 2451 C C . ALA B 1 10 ? -73.410 -43.671 5.440 1.00 21.35 866 ALA B C 1
ATOM 2452 O O . ALA B 1 10 ? -74.523 -44.030 5.827 1.00 22.03 866 ALA B O 1
ATOM 2459 N N . ASP B 1 11 ? -72.376 -44.510 5.370 1.00 22.46 867 ASP B N 1
ATOM 2460 C CA . ASP B 1 11 ? -72.537 -45.905 5.772 1.00 24.43 867 ASP B CA 1
ATOM 2461 C C . ASP B 1 11 ? -72.931 -46.004 7.233 1.00 23.17 867 ASP B C 1
ATOM 2462 O O . ASP B 1 11 ? -73.820 -46.779 7.592 1.00 23.90 867 ASP B O 1
ATOM 2471 N N . ASP B 1 12 ? -72.288 -45.218 8.096 1.00 22.66 868 ASP B N 1
ATOM 2472 C CA . ASP B 1 12 ? -72.625 -45.281 9.512 1.00 23.13 868 ASP B CA 1
ATOM 2473 C C . ASP B 1 12 ? -74.018 -44.730 9.779 1.00 23.36 868 ASP B C 1
ATOM 2474 O O . ASP B 1 12 ? -74.763 -45.285 10.595 1.00 24.45 868 ASP B O 1
ATOM 2483 N N . ILE B 1 13 ? -74.399 -43.651 9.100 1.00 21.99 869 ILE B N 1
ATOM 2484 C CA . ILE B 1 13 ? -75.744 -43.109 9.290 1.00 22.22 869 ILE B CA 1
ATOM 2485 C C . ILE B 1 13 ? -76.798 -44.112 8.824 1.00 23.55 869 ILE B C 1
ATOM 2486 O O . ILE B 1 13 ? -77.804 -44.324 9.502 1.00 25.34 869 ILE B O 1
ATOM 2502 N N . ARG B 1 14 ? -76.558 -44.784 7.693 1.00 24.80 870 ARG B N 1
ATOM 2503 C CA . ARG B 1 14 ? -77.528 -45.760 7.198 1.00 27.22 870 ARG B CA 1
ATOM 2504 C C . ARG B 1 14 ? -77.709 -46.915 8.173 1.00 28.82 870 ARG B C 1
ATOM 2505 O O . ARG B 1 14 ? -78.800 -47.493 8.257 1.00 29.33 870 ARG B O 1
ATOM 2526 N N . ALA B 1 15 ? -76.662 -47.251 8.928 1.00 29.46 871 ALA B N 1
ATOM 2527 C CA . ALA B 1 15 ? -76.705 -48.328 9.906 1.00 31.27 871 ALA B CA 1
ATOM 2528 C C . ALA B 1 15 ? -77.309 -47.905 11.235 1.00 31.41 871 ALA B C 1
ATOM 2529 O O . ALA B 1 15 ? -77.555 -48.772 12.082 1.00 33.54 871 ALA B O 1
ATOM 2536 N N . MET B 1 16 ? -77.545 -46.612 11.442 1.00 30.64 872 MET B N 1
ATOM 2537 C CA . MET B 1 16 ? -78.176 -46.141 12.666 1.00 31.06 872 MET B CA 1
ATOM 2538 C C . MET B 1 16 ? -79.625 -46.599 12.714 1.00 33.29 872 MET B C 1
ATOM 2539 O O . MET B 1 16 ? -80.269 -46.786 11.681 1.00 33.98 872 MET B O 1
ATOM 2553 N N . ASN B 1 17 ? -80.146 -46.754 13.930 1.00 35.56 873 ASN B N 1
ATOM 2554 C CA . ASN B 1 17 ? -81.562 -47.043 14.107 1.00 37.14 873 ASN B CA 1
ATOM 2555 C C . ASN B 1 17 ? -82.382 -45.756 13.996 1.00 38.37 873 ASN B C 1
ATOM 2556 O O . ASN B 1 17 ? -81.848 -44.655 13.800 1.00 36.81 873 ASN B O 1
ATOM 2567 N N . ARG B 1 18 ? -83.704 -45.913 14.097 1.00 41.14 874 ARG B N 1
ATOM 2568 C CA . ARG B 1 18 ? -84.644 -44.810 13.900 1.00 45.02 874 ARG B CA 1
ATOM 2569 C C . ARG B 1 18 ? -84.334 -43.627 14.804 1.00 44.01 874 ARG B C 1
ATOM 2570 O O . ARG B 1 18 ? -84.312 -42.474 14.359 1.00 44.31 874 ARG B O 1
ATOM 2591 N N . MET B 1 19 ? -84.131 -43.888 16.096 1.00 43.64 875 MET B N 1
ATOM 2592 C CA . MET B 1 19 ? -83.939 -42.785 17.026 1.00 44.35 875 MET B CA 1
ATOM 2593 C C . MET B 1 19 ? -82.576 -42.126 16.844 1.00 39.84 875 MET B C 1
ATOM 2594 O O . MET B 1 19 ? -82.453 -40.913 17.027 1.00 40.02 875 MET B O 1
ATOM 2608 N N . GLN B 1 20 ? -81.553 -42.891 16.455 1.00 35.05 876 GLN B N 1
ATOM 2609 C CA . GLN B 1 20 ? -80.227 -42.307 16.272 1.00 32.10 876 GLN B CA 1
ATOM 2610 C C . GLN B 1 20 ? -80.172 -41.418 15.032 1.00 26.92 876 GLN B C 1
ATOM 2611 O O . GLN B 1 20 ? -79.537 -40.355 15.055 1.00 26.32 876 GLN B O 1
ATOM 2625 N N . ARG B 1 21 ? -80.806 -41.849 13.928 1.00 25.49 877 ARG B N 1
ATOM 2626 C CA . ARG B 1 21 ? -80.732 -41.089 12.688 1.00 23.50 877 ARG B CA 1
ATOM 2627 C C . ARG B 1 21 ? -81.525 -39.793 12.758 1.00 22.69 877 ARG B C 1
ATOM 2628 O O . ARG B 1 21 ? -81.280 -38.886 11.947 1.00 21.70 877 ARG B O 1
ATOM 2649 N N . GLN B 1 22 ? -82.436 -39.671 13.733 1.00 24.76 878 GLN B N 1
ATOM 2650 C CA . GLN B 1 22 ? -83.175 -38.438 13.982 1.00 26.54 878 GLN B CA 1
ATOM 2651 C C . GLN B 1 22 ? -82.395 -37.409 14.787 1.00 25.89 878 GLN B C 1
ATOM 2652 O O . GLN B 1 22 ? -82.880 -36.282 14.934 1.00 25.20 878 GLN B O 1
ATOM 2666 N N A ARG B 1 23 ? -81.224 -37.781 15.304 0.59 25.52 879 ARG B N 1
ATOM 2667 N N B ARG B 1 23 ? -81.220 -37.742 15.318 0.41 25.42 879 ARG B N 1
ATOM 2668 C CA A ARG B 1 23 ? -80.449 -36.972 16.216 0.59 27.13 879 ARG B CA 1
ATOM 2669 C CA B ARG B 1 23 ? -80.477 -36.812 16.177 0.41 26.41 879 ARG B CA 1
ATOM 2670 C C A ARG B 1 23 ? -78.977 -37.257 15.922 0.59 24.38 879 ARG B C 1
ATOM 2671 C C B ARG B 1 23 ? -78.970 -36.999 16.001 0.41 24.50 879 ARG B C 1
ATOM 2672 O O A ARG B 1 23 ? -78.257 -37.922 16.669 0.59 24.24 879 ARG B O 1
ATOM 2673 O O B ARG B 1 23 ? -78.219 -37.260 16.937 0.41 24.95 879 ARG B O 1
ATOM 2714 N N . VAL B 1 24 ? -78.505 -36.780 14.778 1.00 20.79 880 VAL B N 1
ATOM 2715 C CA . VAL B 1 24 ? -77.103 -36.945 14.426 1.00 17.96 880 VAL B CA 1
ATOM 2716 C C . VAL B 1 24 ? -76.321 -35.724 14.901 1.00 16.40 880 VAL B C 1
ATOM 2717 O O . VAL B 1 24 ? -76.589 -34.591 14.490 1.00 16.60 880 VAL B O 1
ATOM 2730 N N . VAL B 1 25 ? -75.330 -35.961 15.741 1.00 16.37 881 VAL B N 1
ATOM 2731 C CA . VAL B 1 25 ? -74.546 -34.915 16.378 1.00 15.84 881 VAL B CA 1
ATOM 2732 C C . VAL B 1 25 ? -73.233 -34.756 15.636 1.00 16.12 881 VAL B C 1
ATOM 2733 O O . VAL B 1 25 ? -72.607 -35.749 15.243 1.00 17.18 881 VAL B O 1
ATOM 2746 N N . GLY B 1 26 ? -72.792 -33.510 15.476 1.00 15.37 882 GLY B N 1
ATOM 2747 C CA . GLY B 1 26 ? -71.515 -33.264 14.829 1.00 15.98 882 GLY B CA 1
ATOM 2748 C C . GLY B 1 26 ? -71.530 -33.468 13.318 1.00 14.13 882 GLY B C 1
ATOM 2749 O O . GLY B 1 26 ? -70.476 -33.729 12.721 1.00 15.41 882 GLY B O 1
ATOM 2753 N N . PHE B 1 27 ? -72.703 -33.406 12.692 1.00 13.69 883 PHE B N 1
ATOM 2754 C CA . PHE B 1 27 ? -72.811 -33.721 11.277 1.00 13.24 883 PHE B CA 1
ATOM 2755 C C . PHE B 1 27 ? -72.080 -32.661 10.465 1.00 12.39 883 PHE B C 1
ATOM 2756 O O . PHE B 1 27 ? -72.279 -31.453 10.660 1.00 12.91 883 PHE B O 1
ATOM 2773 N N . THR B 1 28 ? -71.217 -33.128 9.568 1.00 12.24 884 THR B N 1
ATOM 2774 C CA . THR B 1 28 ? -70.323 -32.261 8.802 1.00 12.95 884 THR B CA 1
ATOM 2775 C C . THR B 1 28 ? -70.329 -32.733 7.360 1.00 12.49 884 THR B C 1
ATOM 2776 O O . THR B 1 28 ? -70.233 -33.937 7.109 1.00 13.87 884 THR B O 1
ATOM 2787 N N . VAL B 1 29 ? -70.496 -31.803 6.423 1.00 12.75 885 VAL B N 1
ATOM 2788 C CA . VAL B 1 29 ? -70.361 -32.075 4.997 1.00 12.76 885 VAL B CA 1
ATOM 2789 C C . VAL B 1 29 ? -69.210 -31.225 4.513 1.00 12.87 885 VAL B C 1
ATOM 2790 O O . VAL B 1 29 ? -69.192 -30.014 4.753 1.00 13.60 885 VAL B O 1
ATOM 2803 N N . GLY B 1 30 ? -68.229 -31.855 3.875 1.00 13.61 886 GLY B N 1
ATOM 2804 C CA . GLY B 1 30 ? -67.068 -31.146 3.391 1.00 13.22 886 GLY B CA 1
ATOM 2805 C C . GLY B 1 30 ? -66.760 -31.518 1.959 1.00 13.28 886 GLY B C 1
ATOM 2806 O O . GLY B 1 30 ? -67.345 -32.443 1.385 1.00 13.39 886 GLY B O 1
ATOM 2810 N N . ARG B 1 31 ? -65.819 -30.775 1.388 1.00 12.48 887 ARG B N 1
ATOM 2811 C CA . ARG B 1 31 ? -65.299 -31.126 0.071 1.00 12.93 887 ARG B CA 1
ATOM 2812 C C . ARG B 1 31 ? -63.829 -30.759 0.036 1.00 12.87 887 ARG B C 1
ATOM 2813 O O . ARG B 1 31 ? -63.454 -29.641 0.406 1.00 12.48 887 ARG B O 1
ATOM 2834 N N . GLU B 1 32 ? -63.007 -31.724 -0.379 1.00 14.65 888 GLU B N 1
ATOM 2835 C CA . GLU B 1 32 ? -61.575 -31.494 -0.484 1.00 16.50 888 GLU B CA 1
ATOM 2836 C C . GLU B 1 32 ? -61.324 -30.285 -1.349 1.00 15.75 888 GLU B C 1
ATOM 2837 O O . GLU B 1 32 ? -61.971 -30.097 -2.381 1.00 15.60 888 GLU B O 1
ATOM 2849 N N . ASN B 1 33 ? -60.384 -29.459 -0.916 1.00 16.55 889 ASN B N 1
ATOM 2850 C CA . ASN B 1 33 ? -59.964 -28.253 -1.615 1.00 17.28 889 ASN B CA 1
ATOM 2851 C C . ASN B 1 33 ? -60.969 -27.130 -1.570 1.00 15.35 889 ASN B C 1
ATOM 2852 O O . ASN B 1 33 ? -60.753 -26.124 -2.233 1.00 16.95 889 ASN B O 1
ATOM 2863 N N . VAL B 1 34 ? -62.038 -27.267 -0.786 1.00 13.22 890 VAL B N 1
ATOM 2864 C CA . VAL B 1 34 ? -63.077 -26.253 -0.724 1.00 13.21 890 VAL B CA 1
ATOM 2865 C C . VAL B 1 34 ? -63.321 -25.803 0.710 1.00 12.17 890 VAL B C 1
ATOM 2866 O O . VAL B 1 34 ? -63.183 -24.625 1.028 1.00 12.47 890 VAL B O 1
ATOM 2879 N N . GLY B 1 35 ? -63.708 -26.720 1.580 1.00 12.09 891 GLY B N 1
ATOM 2880 C CA . GLY B 1 35 ? -64.054 -26.383 2.939 1.00 13.01 891 GLY B CA 1
ATOM 2881 C C . GLY B 1 35 ? -65.163 -27.281 3.450 1.00 12.22 891 GLY B C 1
ATOM 2882 O O . GLY B 1 35 ? -65.286 -28.420 3.032 1.00 12.26 891 GLY B O 1
ATOM 2886 N N . SER B 1 36 ? -65.938 -26.750 4.388 1.00 12.22 892 SER B N 1
ATOM 2887 C CA . SER B 1 36 ? -66.854 -27.611 5.122 1.00 12.69 892 SER B CA 1
ATOM 2888 C C . SER B 1 36 ? -68.009 -26.816 5.717 1.00 11.88 892 SER B C 1
ATOM 2889 O O . SER B 1 36 ? -67.920 -25.608 5.954 1.00 12.40 892 SER B O 1
ATOM 2897 N N . VAL B 1 37 ? -69.080 -27.547 6.016 1.00 11.96 893 VAL B N 1
ATOM 2898 C CA . VAL B 1 37 ? -70.230 -27.039 6.762 1.00 11.95 893 VAL B CA 1
ATOM 2899 C C . VAL B 1 37 ? -70.439 -27.978 7.942 1.00 11.76 893 VAL B C 1
ATOM 2900 O O . VAL B 1 37 ? -70.703 -29.165 7.737 1.00 12.83 893 VAL B O 1
ATOM 2913 N N . GLN B 1 38 ? -70.324 -27.453 9.155 1.00 11.90 894 GLN B N 1
ATOM 2914 C CA . GLN B 1 38 ? -70.473 -28.223 10.382 1.00 12.69 894 GLN B CA 1
ATOM 2915 C C . GLN B 1 38 ? -71.757 -27.751 11.053 1.00 13.00 894 GLN B C 1
ATOM 2916 O O . GLN B 1 38 ? -71.835 -26.612 11.503 1.00 14.02 894 GLN B O 1
ATOM 2930 N N . PHE B 1 39 ? -72.750 -28.616 11.138 1.00 12.95 895 PHE B N 1
ATOM 2931 C CA . PHE B 1 39 ? -74.009 -28.238 11.755 1.00 13.84 895 PHE B CA 1
ATOM 2932 C C . PHE B 1 39 ? -73.854 -28.222 13.269 1.00 14.41 895 PHE B C 1
ATOM 2933 O O . PHE B 1 39 ? -73.292 -29.148 13.852 1.00 16.02 895 PHE B O 1
ATOM 2950 N N A LYS B 1 40 ? -74.329 -27.147 13.900 0.60 13.10 896 LYS B N 1
ATOM 2951 N N B LYS B 1 40 ? -74.299 -27.145 13.906 0.40 14.32 896 LYS B N 1
ATOM 2952 C CA A LYS B 1 40 ? -73.993 -26.821 15.284 0.60 13.63 896 LYS B CA 1
ATOM 2953 C CA B LYS B 1 40 ? -73.928 -26.930 15.298 0.40 15.13 896 LYS B CA 1
ATOM 2954 C C A LYS B 1 40 ? -74.975 -27.394 16.299 0.60 14.96 896 LYS B C 1
ATOM 2955 C C B LYS B 1 40 ? -74.831 -27.664 16.278 0.40 13.67 896 LYS B C 1
ATOM 2956 O O A LYS B 1 40 ? -74.790 -27.174 17.501 0.60 17.11 896 LYS B O 1
ATOM 2957 O O B LYS B 1 40 ? -74.411 -27.879 17.427 0.40 12.17 896 LYS B O 1
ATOM 2994 N N . VAL B 1 41 ? -76.020 -28.080 15.847 1.00 13.67 897 VAL B N 1
ATOM 2995 C CA . VAL B 1 41 ? -77.012 -28.740 16.701 1.00 14.45 897 VAL B CA 1
ATOM 2996 C C . VAL B 1 41 ? -77.230 -30.128 16.121 1.00 15.34 897 VAL B C 1
ATOM 2997 O O . VAL B 1 41 ? -76.894 -30.381 14.948 1.00 14.85 897 VAL B O 1
ATOM 3010 N N . PRO B 1 42 ? -77.806 -31.046 16.893 1.00 16.09 898 PRO B N 1
ATOM 3011 C CA . PRO B 1 42 ? -78.155 -32.358 16.326 1.00 16.51 898 PRO B CA 1
ATOM 3012 C C . PRO B 1 42 ? -79.150 -32.180 15.194 1.00 16.75 898 PRO B C 1
ATOM 3013 O O . PRO B 1 42 ? -80.027 -31.328 15.267 1.00 18.00 898 PRO B O 1
ATOM 3024 N N . VAL B 1 43 ? -79.006 -32.988 14.142 1.00 15.54 899 VAL B N 1
ATOM 3025 C CA . VAL B 1 43 ? -79.897 -32.889 12.985 1.00 15.46 899 VAL B CA 1
ATOM 3026 C C . VAL B 1 43 ? -80.625 -34.202 12.731 1.00 16.07 899 VAL B C 1
ATOM 3027 O O . VAL B 1 43 ? -80.106 -35.294 12.967 1.00 16.94 899 VAL B O 1
ATOM 3040 N N . ASP B 1 44 ? -81.844 -34.076 12.207 1.00 17.03 900 ASP B N 1
ATOM 3041 C CA . ASP B 1 44 ? -82.675 -35.218 11.849 1.00 18.18 900 ASP B CA 1
ATOM 3042 C C . ASP B 1 44 ? -82.408 -35.540 10.388 1.00 18.45 900 ASP B C 1
ATOM 3043 O O . ASP B 1 44 ? -82.852 -34.811 9.492 1.00 20.10 900 ASP B O 1
ATOM 3052 N N . LEU B 1 45 ? -81.698 -36.639 10.146 1.00 18.27 901 LEU B N 1
ATOM 3053 C CA . LEU B 1 45 ? -81.396 -37.096 8.800 1.00 17.83 901 LEU B CA 1
ATOM 3054 C C . LEU B 1 45 ? -82.297 -38.239 8.337 1.00 18.36 901 LEU B C 1
ATOM 3055 O O . LEU B 1 45 ? -82.022 -38.849 7.298 1.00 18.53 901 LEU B O 1
ATOM 3071 N N . SER B 1 46 ? -83.368 -38.532 9.072 1.00 20.42 902 SER B N 1
ATOM 3072 C CA . SER B 1 46 ? -84.170 -39.713 8.760 1.00 22.76 902 SER B CA 1
ATOM 3073 C C . SER B 1 46 ? -84.827 -39.631 7.386 1.00 23.99 902 SER B C 1
ATOM 3074 O O . SER B 1 46 ? -85.026 -40.668 6.732 1.00 24.79 902 SER B O 1
ATOM 3082 N N . ASN B 1 47 ? -85.134 -38.427 6.907 1.00 23.26 903 ASN B N 1
ATOM 3083 C CA . ASN B 1 47 ? -85.800 -38.261 5.623 1.00 24.07 903 ASN B CA 1
ATOM 3084 C C . ASN B 1 47 ? -84.934 -37.549 4.588 1.00 23.29 903 ASN B C 1
ATOM 3085 O O . ASN B 1 47 ? -85.456 -37.026 3.592 1.00 24.88 903 ASN B O 1
ATOM 3096 N N . ILE B 1 48 ? -83.619 -37.546 4.779 1.00 21.66 904 ILE B N 1
ATOM 3097 C CA . ILE B 1 48 ? -82.683 -36.969 3.823 1.00 20.93 904 ILE B CA 1
ATOM 3098 C C . ILE B 1 48 ? -81.989 -38.098 3.081 1.00 20.40 904 ILE B C 1
ATOM 3099 O O . ILE B 1 48 ? -81.496 -39.048 3.698 1.00 19.39 904 ILE B O 1
ATOM 3115 N N . ASN B 1 49 ? -81.969 -37.995 1.757 1.00 20.26 905 ASN B N 1
ATOM 3116 C CA . ASN B 1 49 ? -81.305 -38.979 0.909 1.00 20.78 905 ASN B CA 1
ATOM 3117 C C . ASN B 1 49 ? -79.806 -38.711 0.946 1.00 20.34 905 ASN B C 1
ATOM 3118 O O . ASN B 1 49 ? -79.330 -37.708 0.407 1.00 20.25 905 ASN B O 1
ATOM 3129 N N . LEU B 1 50 ? -79.072 -39.580 1.638 1.00 19.71 906 LEU B N 1
ATOM 3130 C CA . LEU B 1 50 ? -77.642 -39.394 1.803 1.00 20.98 906 LEU B CA 1
ATOM 3131 C C . LEU B 1 50 ? -76.888 -39.573 0.507 1.00 23.78 906 LEU B C 1
ATOM 3132 O O . LEU B 1 50 ? -75.739 -39.150 0.420 1.00 24.69 906 LEU B O 1
ATOM 3148 N N . ASP B 1 51 ? -77.493 -40.245 -0.469 1.00 26.64 907 ASP B N 1
ATOM 3149 C CA . ASP B 1 51 ? -76.915 -40.437 -1.794 1.00 30.40 907 ASP B CA 1
ATOM 3150 C C . ASP B 1 51 ? -77.300 -39.334 -2.762 1.00 30.08 907 ASP B C 1
ATOM 3151 O O . ASP B 1 51 ? -76.831 -39.339 -3.905 1.00 31.89 907 ASP B O 1
ATOM 3160 N N . ASP B 1 52 ? -78.132 -38.385 -2.342 1.00 28.59 908 ASP B N 1
ATOM 3161 C CA . ASP B 1 52 ? -78.425 -37.200 -3.145 1.00 28.92 908 ASP B CA 1
ATOM 3162 C C . ASP B 1 52 ? -78.349 -35.966 -2.270 1.00 25.59 908 ASP B C 1
ATOM 3163 O O . ASP B 1 52 ? -79.254 -35.131 -2.225 1.00 25.95 908 ASP B O 1
ATOM 3172 N N . LEU B 1 53 ? -77.243 -35.864 -1.545 1.00 23.17 909 LEU B N 1
ATOM 3173 C CA . LEU B 1 53 ? -76.977 -34.773 -0.635 1.00 21.40 909 LEU B CA 1
ATOM 3174 C C . LEU B 1 53 ? -75.865 -33.878 -1.174 1.00 21.86 909 LEU B C 1
ATOM 3175 O O . LEU B 1 53 ? -76.079 -32.679 -1.356 1.00 23.07 909 LEU B O 1
ATOM 3191 N N . PHE B 1 54 ? -74.709 -34.461 -1.521 1.00 21.24 910 PHE B N 1
ATOM 3192 C CA . PHE B 1 54 ? -73.608 -33.734 -2.145 1.00 21.09 910 PHE B CA 1
ATOM 3193 C C . PHE B 1 54 ? -74.038 -33.154 -3.485 1.00 21.83 910 PHE B C 1
ATOM 3194 O O . PHE B 1 54 ? -74.468 -33.885 -4.379 1.00 23.60 910 PHE B O 1
ATOM 3211 N N . GLY B 1 55 ? -73.889 -31.852 -3.642 1.00 21.26 911 GLY B N 1
ATOM 3212 C CA . GLY B 1 55 ? -74.189 -31.209 -4.894 1.00 21.59 911 GLY B CA 1
ATOM 3213 C C . GLY B 1 55 ? -75.655 -30.971 -5.158 1.00 21.81 911 GLY B C 1
ATOM 3214 O O . GLY B 1 55 ? -75.985 -30.401 -6.206 1.00 23.24 911 GLY B O 1
ATOM 3218 N N . THR B 1 56 ? -76.545 -31.428 -4.270 1.00 22.33 912 THR B N 1
ATOM 3219 C CA . THR B 1 56 ? -77.984 -31.210 -4.385 1.00 23.05 912 THR B CA 1
ATOM 3220 C C . THR B 1 56 ? -78.523 -30.419 -3.204 1.00 22.13 912 THR B C 1
ATOM 3221 O O . THR B 1 56 ? -79.114 -29.356 -3.400 1.00 24.83 912 THR B O 1
ATOM 3232 N N A ILE B 1 57 ? -78.360 -30.922 -1.981 0.61 19.36 913 ILE B N 1
ATOM 3233 N N B ILE B 1 57 ? -78.340 -30.916 -1.983 0.39 21.09 913 ILE B N 1
ATOM 3234 C CA A ILE B 1 57 ? -78.740 -30.182 -0.779 0.61 20.10 913 ILE B CA 1
ATOM 3235 C CA B ILE B 1 57 ? -78.734 -30.189 -0.780 0.39 21.60 913 ILE B CA 1
ATOM 3236 C C A ILE B 1 57 ? -77.604 -29.296 -0.297 0.61 18.14 913 ILE B C 1
ATOM 3237 C C B ILE B 1 57 ? -77.604 -29.304 -0.278 0.39 19.48 913 ILE B C 1
ATOM 3238 O O A ILE B 1 57 ? -77.848 -28.189 0.172 0.61 18.46 913 ILE B O 1
ATOM 3239 O O B ILE B 1 57 ? -77.851 -28.198 0.198 0.39 19.69 913 ILE B O 1
ATOM 3270 N N . VAL B 1 58 ? -76.366 -29.789 -0.339 1.00 18.42 914 VAL B N 1
ATOM 3271 C CA . VAL B 1 58 ? -75.185 -29.015 0.055 1.00 18.02 914 VAL B CA 1
ATOM 3272 C C . VAL B 1 58 ? -74.283 -28.913 -1.163 1.00 18.23 914 VAL B C 1
ATOM 3273 O O . VAL B 1 58 ? -73.798 -29.936 -1.674 1.00 20.17 914 VAL B O 1
ATOM 3286 N N . ILE B 1 59 ? -74.052 -27.692 -1.629 1.00 17.65 915 ILE B N 1
ATOM 3287 C CA . ILE B 1 59 ? -73.180 -27.447 -2.774 1.00 17.65 915 ILE B CA 1
ATOM 3288 C C . ILE B 1 59 ? -71.959 -26.703 -2.259 1.00 16.70 915 ILE B C 1
ATOM 3289 O O . ILE B 1 59 ? -72.080 -25.622 -1.677 1.00 17.07 915 ILE B O 1
ATOM 3305 N N . LEU B 1 60 ? -70.792 -27.299 -2.458 1.00 15.46 916 LEU B N 1
ATOM 3306 C CA . LEU B 1 60 ? -69.512 -26.725 -2.067 1.00 15.04 916 LEU B CA 1
ATOM 3307 C C . LEU B 1 60 ? -68.637 -26.584 -3.301 1.00 15.14 916 LEU B C 1
ATOM 3308 O O . LEU B 1 60 ? -68.239 -27.577 -3.906 1.00 16.82 916 LEU B O 1
ATOM 3324 N N A GLU B 1 61 ? -68.338 -25.347 -3.661 0.47 15.94 917 GLU B N 1
ATOM 3325 N N B GLU B 1 61 ? -68.347 -25.351 -3.670 0.53 14.48 917 GLU B N 1
ATOM 3326 C CA A GLU B 1 61 ? -67.347 -25.005 -4.668 0.47 17.42 917 GLU B CA 1
ATOM 3327 C CA B GLU B 1 61 ? -67.343 -25.030 -4.674 0.53 15.40 917 GLU B CA 1
ATOM 3328 C C A GLU B 1 61 ? -66.416 -23.998 -4.027 0.47 15.63 917 GLU B C 1
ATOM 3329 C C B GLU B 1 61 ? -66.461 -23.956 -4.072 0.53 15.21 917 GLU B C 1
ATOM 3330 O O A GLU B 1 61 ? -66.729 -23.444 -2.968 0.47 13.06 917 GLU B O 1
ATOM 3331 O O B GLU B 1 61 ? -66.848 -23.332 -3.074 0.53 13.26 917 GLU B O 1
ATOM 3354 N N . PRO B 1 62 ? -65.263 -23.723 -4.628 1.00 15.35 918 PRO B N 1
ATOM 3355 C CA . PRO B 1 62 ? -64.340 -22.775 -3.998 1.00 14.79 918 PRO B CA 1
ATOM 3356 C C . PRO B 1 62 ? -65.024 -21.451 -3.691 1.00 14.19 918 PRO B C 1
ATOM 3357 O O . PRO B 1 62 ? -65.665 -20.833 -4.551 1.00 14.31 918 PRO B O 1
ATOM 3368 N N . ARG B 1 63 ? -64.920 -21.034 -2.435 1.00 13.45 919 ARG B N 1
ATOM 3369 C CA . ARG B 1 63 ? -65.482 -19.776 -1.954 1.00 12.91 919 ARG B CA 1
ATOM 3370 C C . ARG B 1 63 ? -67.006 -19.726 -2.005 1.00 13.47 919 ARG B C 1
ATOM 3371 O O . ARG B 1 63 ? -67.585 -18.635 -1.965 1.00 15.33 919 ARG B O 1
ATOM 3392 N N . SER B 1 64 ? -67.682 -20.876 -2.025 1.00 13.22 920 SER B N 1
ATOM 3393 C CA . SER B 1 64 ? -69.130 -20.898 -2.218 1.00 14.48 920 SER B CA 1
ATOM 3394 C C . SER B 1 64 ? -69.720 -22.100 -1.493 1.00 15.00 920 SER B C 1
ATOM 3395 O O . SER B 1 64 ? -69.571 -23.227 -1.948 1.00 16.83 920 SER B O 1
ATOM 3403 N N . ALA B 1 65 ? -70.435 -21.851 -0.402 1.00 15.20 921 ALA B N 1
ATOM 3404 C CA . ALA B 1 65 ? -71.148 -22.890 0.334 1.00 15.52 921 ALA B CA 1
ATOM 3405 C C . ALA B 1 65 ? -72.628 -22.551 0.318 1.00 15.99 921 ALA B C 1
ATOM 3406 O O . ALA B 1 65 ? -73.022 -21.440 0.706 1.00 17.57 921 ALA B O 1
ATOM 3413 N N . THR B 1 66 ? -73.439 -23.504 -0.131 1.00 15.92 922 THR B N 1
ATOM 3414 C CA . THR B 1 66 ? -74.874 -23.330 -0.253 1.00 17.42 922 THR B CA 1
ATOM 3415 C C . THR B 1 66 ? -75.544 -24.553 0.358 1.00 16.72 922 THR B C 1
ATOM 3416 O O . THR B 1 66 ? -75.195 -25.687 0.024 1.00 17.42 922 THR B O 1
ATOM 3427 N N . VAL B 1 67 ? -76.487 -24.322 1.263 1.00 16.43 923 VAL B N 1
ATOM 3428 C CA . VAL B 1 67 ? -77.319 -25.379 1.819 1.00 16.32 923 VAL B CA 1
ATOM 3429 C C . VAL B 1 67 ? -78.754 -25.043 1.453 1.00 17.46 923 VAL B C 1
ATOM 3430 O O . VAL B 1 67 ? -79.227 -23.939 1.734 1.00 19.09 923 VAL B O 1
ATOM 3443 N N . TYR B 1 68 ? -79.433 -25.984 0.829 1.00 17.83 924 TYR B N 1
ATOM 3444 C CA . TYR B 1 68 ? -80.759 -25.793 0.243 1.00 19.64 924 TYR B CA 1
ATOM 3445 C C . TYR B 1 68 ? -80.755 -24.694 -0.822 1.00 21.75 924 TYR B C 1
ATOM 3446 O O . TYR B 1 68 ? -81.346 -23.621 -0.630 1.00 23.27 924 TYR B O 1
ATOM 3464 N N . PRO B 1 69 ? -80.120 -24.945 -1.971 1.00 21.99 925 PRO B N 1
ATOM 3465 C CA . PRO B 1 69 ? -80.034 -23.912 -3.019 1.00 23.27 925 PRO B CA 1
ATOM 3466 C C . PRO B 1 69 ? -81.382 -23.482 -3.562 1.00 23.79 925 PRO B C 1
ATOM 3467 O O . PRO B 1 69 ? -81.501 -22.367 -4.096 1.00 25.07 925 PRO B O 1
ATOM 3478 N N . ASN B 1 70 ? -82.398 -24.322 -3.425 1.00 23.39 926 ASN B N 1
ATOM 3479 C CA . ASN B 1 70 ? -83.725 -24.068 -3.968 1.00 23.22 926 ASN B CA 1
ATOM 3480 C C . ASN B 1 70 ? -84.704 -23.976 -2.807 1.00 23.95 926 ASN B C 1
ATOM 3481 O O . ASN B 1 70 ? -85.005 -24.991 -2.171 1.00 24.44 926 ASN B O 1
ATOM 3492 N N . ALA B 1 71 ? -85.228 -22.768 -2.557 1.00 25.63 927 ALA B N 1
ATOM 3493 C CA . ALA B 1 71 ? -86.124 -22.545 -1.427 1.00 27.84 927 ALA B CA 1
ATOM 3494 C C . ALA B 1 71 ? -87.394 -23.382 -1.501 1.00 28.64 927 ALA B C 1
ATOM 3495 O O . ALA B 1 71 ? -87.999 -23.660 -0.456 1.00 28.94 927 ALA B O 1
ATOM 3502 N N . ALA B 1 72 ? -87.818 -23.785 -2.699 1.00 29.72 928 ALA B N 1
ATOM 3503 C CA . ALA B 1 72 ? -88.995 -24.638 -2.815 1.00 30.16 928 ALA B CA 1
ATOM 3504 C C . ALA B 1 72 ? -88.785 -26.011 -2.189 1.00 31.94 928 ALA B C 1
ATOM 3505 O O . ALA B 1 72 ? -89.772 -26.683 -1.868 1.00 34.33 928 ALA B O 1
ATOM 3512 N N . LYS B 1 73 ? -87.533 -26.444 -2.018 1.00 31.18 929 LYS B N 1
ATOM 3513 C CA . LYS B 1 73 ? -87.217 -27.719 -1.377 1.00 32.13 929 LYS B CA 1
ATOM 3514 C C . LYS B 1 73 ? -86.565 -27.539 -0.003 1.00 31.06 929 LYS B C 1
ATOM 3515 O O . LYS B 1 73 ? -86.003 -28.495 0.549 1.00 32.07 929 LYS B O 1
ATOM 3534 N N . LYS B 1 74 ? -86.666 -26.340 0.577 1.00 29.97 930 LYS B N 1
ATOM 3535 C CA . LYS B 1 74 ? -86.018 -26.015 1.841 1.00 28.62 930 LYS B CA 1
ATOM 3536 C C . LYS B 1 74 ? -87.028 -26.157 2.971 1.00 28.03 930 LYS B C 1
ATOM 3537 O O . LYS B 1 74 ? -88.091 -25.515 2.909 1.00 29.15 930 LYS B O 1
ATOM 3556 N N . PRO B 1 75 ? -86.777 -26.976 3.992 1.00 26.84 931 PRO B N 1
ATOM 3557 C CA . PRO B 1 75 ? -87.738 -27.114 5.084 1.00 26.64 931 PRO B CA 1
ATOM 3558 C C . PRO B 1 75 ? -87.716 -25.877 5.958 1.00 25.38 931 PRO B C 1
ATOM 3559 O O . PRO B 1 75 ? -86.838 -25.017 5.790 1.00 26.20 931 PRO B O 1
ATOM 3570 N N . PRO B 1 76 ? -88.667 -25.747 6.883 1.00 26.16 932 PRO B N 1
ATOM 3571 C CA . PRO B 1 76 ? -88.683 -24.592 7.790 1.00 25.99 932 PRO B CA 1
ATOM 3572 C C . PRO B 1 76 ? -87.424 -24.532 8.646 1.00 26.55 932 PRO B C 1
ATOM 3573 O O . PRO B 1 76 ? -86.730 -25.530 8.860 1.00 25.22 932 PRO B O 1
ATOM 3584 N N . MET B 1 77 ? -87.137 -23.328 9.139 1.00 28.86 933 MET B N 1
ATOM 3585 C CA . MET B 1 77 ? -86.055 -23.147 10.095 1.00 31.91 933 MET B CA 1
ATOM 3586 C C . MET B 1 77 ? -86.221 -24.142 11.226 1.00 30.12 933 MET B C 1
ATOM 3587 O O . MET B 1 77 ? -87.322 -24.311 11.770 1.00 29.78 933 MET B O 1
ATOM 3601 N N . GLY B 1 78 ? -85.119 -24.804 11.577 1.00 29.06 934 GLY B N 1
ATOM 3602 C CA . GLY B 1 78 ? -85.105 -25.778 12.642 1.00 28.09 934 GLY B CA 1
ATOM 3603 C C . GLY B 1 78 ? -85.356 -27.193 12.196 1.00 27.47 934 GLY B C 1
ATOM 3604 O O . GLY B 1 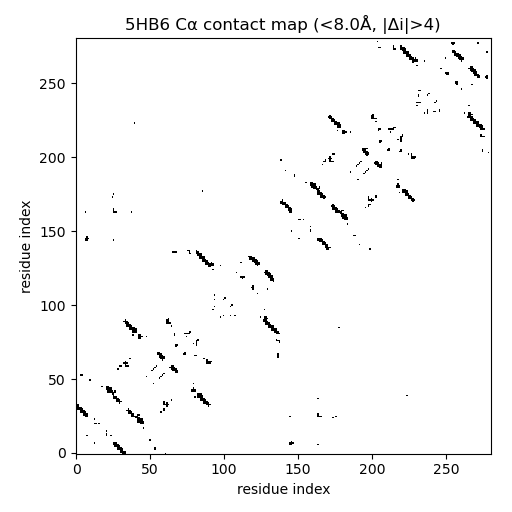78 ? -85.261 -28.108 13.018 1.00 2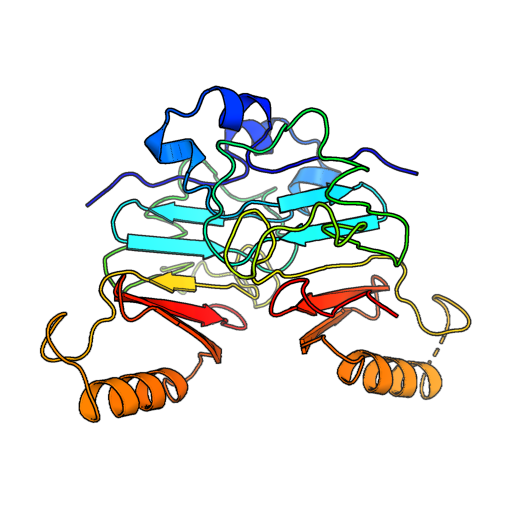9.33 934 GLY B O 1
ATOM 3608 N N A LYS B 1 79 ? -85.662 -27.403 10.919 0.47 25.93 935 LYS B N 1
ATOM 3609 N N B LYS B 1 79 ? -85.664 -27.402 10.918 0.53 26.11 935 LYS B N 1
ATOM 3610 C CA A LYS B 1 79 ? -85.934 -28.715 10.358 0.47 26.66 935 LYS B CA 1
ATOM 3611 C CA B LYS B 1 79 ? -85.938 -28.710 10.350 0.53 27.43 935 LYS B CA 1
ATOM 3612 C C A LYS B 1 79 ? -84.843 -29.073 9.357 0.47 23.94 935 LYS B C 1
ATOM 3613 C C B LYS B 1 79 ? -84.839 -29.072 9.359 0.53 24.28 935 LYS B C 1
ATOM 3614 O O A LYS B 1 79 ? -84.220 -28.195 8.757 0.47 22.84 935 LYS B O 1
ATOM 3615 O O B LYS B 1 79 ? -84.207 -28.195 8.766 0.53 23.38 935 LYS B O 1
ATOM 3652 N N . GLY B 1 80 ? -84.606 -30.371 9.208 1.00 23.96 936 GLY B N 1
ATOM 3653 C CA . GLY B 1 80 ? -83.576 -30.840 8.292 1.00 22.53 936 GLY B CA 1
ATOM 3654 C C . GLY B 1 80 ? -82.222 -30.226 8.602 1.00 20.02 936 GLY B C 1
ATOM 3655 O O . GLY B 1 80 ? -81.753 -30.217 9.751 1.00 19.64 936 GLY B O 1
ATOM 3659 N N . LEU B 1 81 ? -81.572 -29.700 7.566 1.00 18.96 937 LEU B N 1
ATOM 3660 C CA . LEU B 1 81 ? -80.290 -29.022 7.714 1.00 17.04 937 LEU B CA 1
ATOM 3661 C C . LEU B 1 81 ? -80.439 -27.505 7.780 1.00 16.34 937 LEU B C 1
ATOM 3662 O O . LEU B 1 81 ? -79.434 -26.788 7.726 1.00 16.14 937 LEU B O 1
ATOM 3678 N N . ASN B 1 82 ? -81.662 -26.999 7.928 1.00 17.45 938 ASN B N 1
ATOM 3679 C CA . ASN B 1 82 ? -81.892 -25.557 8.014 1.00 17.77 938 ASN B CA 1
ATOM 3680 C C . ASN B 1 82 ? -81.736 -25.112 9.471 1.00 17.71 938 ASN B C 1
ATOM 3681 O O . ASN B 1 82 ? -82.682 -24.693 10.146 1.00 19.93 938 ASN B O 1
ATOM 3692 N N . VAL B 1 83 ? -80.490 -25.198 9.933 1.00 16.11 939 VAL B N 1
ATOM 3693 C CA . VAL B 1 83 ? -80.125 -25.057 11.345 1.00 15.36 939 VAL B CA 1
ATOM 3694 C C . VAL B 1 83 ? -78.798 -24.311 11.448 1.00 14.92 939 VAL B C 1
ATOM 3695 O O . VAL B 1 83 ? -78.112 -24.111 10.438 1.00 14.44 939 VAL B O 1
ATOM 3708 N N . PRO B 1 84 ? -78.393 -23.892 12.645 1.00 14.68 940 PRO B N 1
ATOM 3709 C CA . PRO B 1 84 ? -77.116 -23.185 12.798 1.00 14.52 940 PRO B CA 1
ATOM 3710 C C . PRO B 1 84 ? -75.950 -24.030 12.306 1.00 12.70 940 PRO B C 1
ATOM 3711 O O . PRO B 1 84 ? -75.916 -25.250 12.509 1.00 12.94 940 PRO B O 1
ATOM 3722 N N . ALA B 1 85 ? -74.981 -23.367 11.668 1.00 12.34 941 ALA B N 1
ATOM 3723 C CA . ALA B 1 85 ? -73.833 -24.067 11.121 1.00 12.35 941 ALA B CA 1
ATOM 3724 C C . ALA B 1 85 ? -72.592 -23.188 11.146 1.00 11.93 941 ALA B C 1
ATOM 3725 O O . ALA B 1 85 ? -72.667 -21.955 11.075 1.00 12.56 941 ALA B O 1
ATOM 3732 N N . LEU B 1 86 ? -71.449 -23.864 11.190 1.00 11.73 942 LEU B N 1
ATOM 3733 C CA A LEU B 1 86 ? -70.134 -23.254 11.074 0.71 9.77 942 LEU B CA 1
ATOM 3734 C CA B LEU B 1 86 ? -70.134 -23.245 11.070 0.29 11.50 942 LEU B CA 1
ATOM 3735 C C . LEU B 1 86 ? -69.567 -23.621 9.711 1.00 10.96 942 LEU B C 1
ATOM 3736 O O . LEU B 1 86 ? -69.417 -24.804 9.405 1.00 12.40 942 LEU B O 1
ATOM 3766 N N . ILE B 1 87 ? -69.260 -22.610 8.904 1.00 11.35 943 ILE B N 1
ATOM 3767 C CA . ILE B 1 87 ? -68.786 -22.782 7.539 1.00 10.97 943 ILE B CA 1
ATOM 3768 C C . ILE B 1 87 ? -67.344 -22.328 7.477 1.00 11.56 943 ILE B C 1
ATOM 3769 O O . ILE B 1 87 ? -66.993 -21.275 8.014 1.00 12.13 943 ILE B O 1
ATOM 3785 N N . SER B 1 88 ? -66.519 -23.132 6.811 1.00 11.11 944 SER B N 1
ATOM 3786 C CA A SER B 1 88 ? -65.107 -22.837 6.619 0.58 11.93 944 SER B CA 1
ATOM 3787 C CA B SER B 1 88 ? -65.104 -22.840 6.622 0.42 11.95 944 SER B CA 1
ATOM 3788 C C . SER B 1 88 ? -64.792 -22.908 5.140 1.00 12.10 944 SER B C 1
ATOM 3789 O O . SER B 1 88 ? -65.097 -23.909 4.500 1.00 13.98 944 SER B O 1
ATOM 3802 N N . LEU B 1 89 ? -64.214 -21.840 4.617 1.00 11.31 945 LEU B N 1
ATOM 3803 C CA . LEU B 1 89 ? -63.915 -21.732 3.188 1.00 11.67 945 LEU B CA 1
ATOM 3804 C C . LEU B 1 89 ? -62.430 -21.467 2.970 1.00 10.94 945 LEU B C 1
ATOM 3805 O O . LEU B 1 89 ? -61.909 -20.418 3.367 1.00 11.45 945 LEU B O 1
ATOM 3821 N N . GLU B 1 90 ? -61.774 -22.396 2.278 1.00 11.08 946 GLU B N 1
ATOM 3822 C CA . GLU B 1 90 ? -60.423 -22.198 1.786 1.00 11.63 946 GLU B CA 1
ATOM 3823 C C . GLU B 1 90 ? -60.406 -21.124 0.704 1.00 10.11 946 GLU B C 1
ATOM 3824 O O . GLU B 1 90 ? -61.426 -20.734 0.157 1.00 11.06 946 GLU B O 1
ATOM 3836 N N . HIS B 1 91 ? -59.206 -20.621 0.405 1.00 11.00 947 HIS B N 1
ATOM 3837 C CA . HIS B 1 91 ? -58.986 -19.745 -0.742 1.00 11.11 947 HIS B CA 1
ATOM 3838 C C . HIS B 1 91 ? -59.646 -18.387 -0.549 1.00 10.87 947 HIS B C 1
ATOM 3839 O O . HIS B 1 91 ? -60.009 -17.729 -1.527 1.00 11.63 947 HIS B O 1
ATOM 3853 N N . SER B 1 92 ? -59.795 -17.967 0.712 1.00 10.47 948 SER B N 1
ATOM 3854 C CA . SER B 1 92 ? -60.496 -16.739 1.078 1.00 10.43 948 SER B CA 1
ATOM 3855 C C . SER B 1 92 ? -59.521 -15.574 1.260 1.00 10.45 948 SER B C 1
ATOM 3856 O O . SER B 1 92 ? -59.756 -14.657 2.044 1.00 11.34 948 SER B O 1
ATOM 3864 N N . TRP B 1 93 ? -58.444 -15.568 0.464 1.00 10.48 949 TRP B N 1
ATOM 3865 C CA . TRP B 1 93 ? -57.424 -14.540 0.449 1.00 11.82 949 TRP B CA 1
ATOM 3866 C C . TRP B 1 93 ? -58.017 -13.180 0.116 1.00 12.89 949 TRP B C 1
ATOM 3867 O O . TRP B 1 93 ? -59.073 -13.090 -0.518 1.00 12.37 949 TRP B O 1
ATOM 3888 N N . PRO B 1 94 ? -57.313 -12.108 0.465 1.00 12.98 950 PRO B N 1
ATOM 3889 C CA . PRO B 1 94 ? -57.724 -10.789 -0.027 1.00 14.73 950 PRO B CA 1
ATOM 3890 C C . PRO B 1 94 ? -57.895 -10.742 -1.534 1.00 15.19 950 PRO B C 1
ATOM 3891 O O . PRO B 1 94 ? -57.278 -11.509 -2.266 1.00 15.01 950 PRO B O 1
ATOM 3902 N N . ARG B 1 95 ? -58.728 -9.805 -1.987 1.00 15.40 951 ARG B N 1
ATOM 3903 C CA . ARG B 1 95 ? -58.833 -9.494 -3.402 1.00 16.83 951 ARG B CA 1
ATOM 3904 C C . ARG B 1 95 ? -57.429 -9.154 -3.882 1.00 17.62 951 ARG B C 1
ATOM 3905 O O . ARG B 1 95 ? -56.726 -8.360 -3.251 1.00 18.40 951 ARG B O 1
ATOM 3926 N N . GLY B 1 96 ? -56.980 -9.836 -4.923 1.00 17.27 952 GLY B N 1
ATOM 3927 C CA . GLY B 1 96 ? -55.607 -9.728 -5.380 1.00 17.28 952 GLY B CA 1
ATOM 3928 C C . GLY B 1 96 ? -54.778 -10.947 -5.050 1.00 17.16 952 GLY B C 1
ATOM 3929 O O . GLY B 1 96 ? -53.689 -11.109 -5.605 1.00 19.34 952 GLY B O 1
ATOM 3933 N N . GLY B 1 97 ? -55.276 -11.831 -4.182 1.00 16.26 953 GLY B N 1
ATOM 3934 C CA . GLY B 1 97 ? -54.684 -13.136 -3.979 1.00 16.73 953 GLY B CA 1
ATOM 3935 C C . GLY B 1 97 ? -53.787 -13.280 -2.753 1.00 16.49 953 GLY B C 1
ATOM 3936 O O . GLY B 1 97 ? -53.702 -12.404 -1.887 1.00 17.02 953 GLY B O 1
ATOM 3940 N N . PRO B 1 98 ? -53.152 -14.452 -2.635 1.00 16.65 954 PRO B N 1
ATOM 3941 C CA . PRO B 1 98 ? -52.446 -14.796 -1.382 1.00 18.22 954 PRO B CA 1
ATOM 3942 C C . PRO B 1 98 ? -51.294 -13.868 -1.012 1.00 19.64 954 PRO B C 1
ATOM 3943 O O . PRO B 1 98 ? -50.907 -13.830 0.164 1.00 20.43 954 PRO B O 1
ATOM 3954 N N . THR B 1 99 ? -50.684 -13.177 -1.975 1.00 19.78 955 THR B N 1
ATOM 3955 C CA . THR B 1 99 ? -49.528 -12.339 -1.660 1.00 21.05 955 THR B CA 1
ATOM 3956 C C . THR B 1 99 ? -49.909 -11.011 -1.024 1.00 23.03 955 THR B C 1
ATOM 3957 O O . THR B 1 99 ? -49.015 -10.275 -0.612 1.00 24.86 955 THR B O 1
ATOM 3968 N N . ILE B 1 100 ? -51.202 -10.702 -0.931 1.00 22.87 956 ILE B N 1
ATOM 3969 C CA . ILE B 1 100 ? -51.627 -9.389 -0.465 1.00 24.00 956 ILE B CA 1
ATOM 3970 C C . ILE B 1 100 ? -51.396 -9.307 1.040 1.00 24.98 956 ILE B C 1
ATOM 3971 O O . ILE B 1 100 ? -51.891 -10.141 1.808 1.00 25.44 956 ILE B O 1
ATOM 3987 N N B LYS B 1 101 ? -50.630 -8.304 1.468 0.32 26.29 957 LYS B N 1
ATOM 3988 N N C LYS B 1 101 ? -50.642 -8.288 1.463 0.68 25.26 957 LYS B N 1
ATOM 3989 C CA B LYS B 1 101 ? -50.346 -8.116 2.886 0.32 28.35 957 LYS B CA 1
ATOM 3990 C CA C LYS B 1 101 ? -50.285 -8.095 2.864 0.68 27.29 957 LYS B CA 1
ATOM 3991 C C B LYS B 1 101 ? -50.500 -6.652 3.278 0.32 27.69 957 LYS B C 1
ATOM 3992 C C C LYS B 1 101 ? -50.604 -6.676 3.318 0.68 26.55 957 LYS B C 1
ATOM 3993 O O B LYS B 1 101 ? -50.945 -5.827 2.475 0.32 27.75 957 LYS B O 1
ATOM 3994 O O C LYS B 1 101 ? -51.288 -5.917 2.620 0.68 25.53 957 LYS B O 1
ATOM 4031 N N . GLY B 1 102 ? -50.136 -6.325 4.511 1.00 26.25 958 GLY B N 1
ATOM 4032 C CA . GLY B 1 102 ? -50.196 -4.943 4.953 1.00 26.17 958 GLY B CA 1
ATOM 4033 C C . GLY B 1 102 ? -51.617 -4.408 5.041 1.00 24.18 958 GLY B C 1
ATOM 4034 O O . GLY B 1 102 ? -52.550 -5.064 5.533 1.00 23.91 958 GLY B O 1
ATOM 4038 N N . ARG B 1 103 ? -51.776 -3.200 4.515 1.00 23.27 959 ARG B N 1
ATOM 4039 C CA . ARG B 1 103 ? -53.028 -2.465 4.634 1.00 22.41 959 ARG B CA 1
ATOM 4040 C C . ARG B 1 103 ? -54.180 -3.173 3.923 1.00 22.99 959 ARG B C 1
ATOM 4041 O O . ARG B 1 103 ? -55.301 -3.229 4.446 1.00 22.63 959 ARG B O 1
ATOM 4062 N N . ARG B 1 104 ? -53.938 -3.707 2.722 1.00 21.85 960 ARG B N 1
ATOM 4063 C CA . ARG B 1 104 ? -55.029 -4.397 2.026 1.00 21.84 960 ARG B CA 1
ATOM 4064 C C . ARG B 1 104 ? -55.465 -5.659 2.759 1.00 20.02 960 ARG B C 1
ATOM 4065 O O . ARG B 1 104 ? -56.645 -6.036 2.709 1.00 20.11 960 ARG B O 1
ATOM 4086 N N . LEU B 1 105 ? -54.543 -6.305 3.472 1.00 19.53 961 LEU B N 1
ATOM 4087 C CA . LEU B 1 105 ? -54.923 -7.468 4.249 1.00 19.88 961 LEU B CA 1
ATOM 4088 C C . LEU B 1 105 ? -55.768 -7.051 5.446 1.00 20.12 961 LEU B C 1
ATOM 4089 O O . LEU B 1 105 ? -56.760 -7.703 5.778 1.00 19.59 961 LEU B O 1
ATOM 4105 N N . GLU B 1 106 ? -55.399 -5.955 6.109 1.00 22.04 962 GLU B N 1
ATOM 4106 C CA . GLU B 1 106 ? -56.197 -5.500 7.236 1.00 23.59 962 GLU B CA 1
ATOM 4107 C C . GLU B 1 106 ? -57.597 -5.094 6.790 1.00 21.91 962 GLU B C 1
ATOM 4108 O O . GLU B 1 106 ? -58.588 -5.417 7.464 1.00 22.46 962 GLU B O 1
ATOM 4120 N N . ARG B 1 107 ? -57.713 -4.430 5.631 1.00 22.05 963 ARG B N 1
ATOM 4121 C CA . ARG B 1 107 ? -59.041 -4.077 5.147 1.00 22.04 963 ARG B CA 1
ATOM 4122 C C . ARG B 1 107 ? -59.836 -5.321 4.777 1.00 20.76 963 ARG B C 1
ATOM 4123 O O . ARG B 1 107 ? -61.059 -5.351 4.950 1.00 20.98 963 ARG B O 1
ATOM 4144 N N . HIS B 1 108 ? -59.164 -6.350 4.253 1.00 18.79 964 HIS B N 1
ATOM 4145 C CA . HIS B 1 108 ? -59.854 -7.593 3.946 1.00 17.49 964 HIS B CA 1
ATOM 4146 C C . HIS B 1 108 ? -60.480 -8.189 5.201 1.00 17.67 964 HIS B C 1
ATOM 4147 O O . HIS B 1 108 ? -61.652 -8.587 5.204 1.00 17.64 964 HIS B O 1
ATOM 4161 N N . ILE B 1 109 ? -59.713 -8.253 6.292 1.00 18.41 965 ILE B N 1
ATOM 4162 C CA . ILE B 1 109 ? -60.227 -8.832 7.527 1.00 19.96 965 ILE B CA 1
ATOM 4163 C C . ILE B 1 109 ? -61.412 -8.024 8.038 1.00 20.09 965 ILE B C 1
ATOM 4164 O O . ILE B 1 109 ? -62.425 -8.588 8.476 1.00 20.69 965 ILE B O 1
ATOM 4180 N N . GLU B 1 110 ? -61.318 -6.697 7.971 1.00 22.50 966 GLU B N 1
ATOM 4181 C CA . GLU B 1 110 ? -62.429 -5.850 8.395 1.00 25.01 966 GLU B CA 1
ATOM 4182 C C . GLU B 1 110 ? -63.686 -6.160 7.592 1.00 22.50 966 GLU B C 1
ATOM 4183 O O . GLU B 1 110 ? -64.787 -6.217 8.133 1.00 23.93 966 GLU B O 1
ATOM 4195 N N . ARG B 1 111 ? -63.543 -6.411 6.295 1.00 20.19 967 ARG B N 1
ATOM 4196 C CA . ARG B 1 111 ? -64.717 -6.758 5.505 1.00 18.98 967 ARG B CA 1
ATOM 4197 C C . ARG B 1 111 ? -65.258 -8.125 5.876 1.00 18.07 967 ARG B C 1
ATOM 4198 O O . ARG B 1 111 ? -66.470 -8.282 5.994 1.00 17.62 967 ARG B O 1
ATOM 4219 N N . LEU B 1 112 ? -64.384 -9.135 6.020 1.00 17.19 968 LEU B N 1
ATOM 4220 C CA . LEU B 1 112 ? -64.861 -10.466 6.393 1.00 15.77 968 LEU B CA 1
ATOM 4221 C C . LEU B 1 112 ? -65.671 -10.394 7.684 1.00 16.55 968 LEU B C 1
ATOM 4222 O O . LEU B 1 112 ? -66.672 -11.099 7.828 1.00 16.95 968 LEU B O 1
ATOM 4238 N N . LYS B 1 113 ? -65.262 -9.546 8.626 1.00 16.72 969 LYS B N 1
ATOM 4239 C CA . LYS B 1 113 ? -65.949 -9.458 9.906 1.00 18.89 969 LYS B CA 1
ATOM 4240 C C . LYS B 1 113 ? -67.366 -8.909 9.793 1.00 20.93 969 LYS B C 1
ATOM 4241 O O . LYS B 1 113 ? -68.129 -9.042 10.748 1.00 24.33 969 LYS B O 1
ATOM 4260 N N . SER B 1 114 ? -67.740 -8.313 8.650 1.00 20.25 970 SER B N 1
ATOM 4261 C CA . SER B 1 114 ? -69.039 -7.660 8.509 1.00 21.71 970 SER B CA 1
ATOM 4262 C C . SER B 1 114 ? -69.811 -8.192 7.301 1.00 21.79 970 SER B C 1
ATOM 4263 O O . SER B 1 114 ? -70.724 -7.532 6.809 1.00 23.77 970 SER B O 1
ATOM 4271 N N . ILE B 1 115 ? -69.487 -9.382 6.820 1.00 20.55 971 ILE B N 1
ATOM 4272 C CA . ILE B 1 115 ? -70.289 -9.963 5.727 1.00 20.87 971 ILE B CA 1
ATOM 4273 C C . ILE B 1 115 ? -71.707 -10.219 6.242 1.00 21.63 971 ILE B C 1
ATOM 4274 O O . ILE B 1 115 ? -71.874 -10.876 7.285 1.00 20.87 971 ILE B O 1
ATOM 4290 N N . PRO B 1 116 ? -72.749 -9.753 5.553 1.00 23.26 972 PRO B N 1
ATOM 4291 C CA . PRO B 1 116 ? -74.116 -9.941 6.050 1.00 24.03 972 PRO B CA 1
ATOM 4292 C C . PRO B 1 116 ? -74.499 -11.403 6.228 1.00 23.20 972 PRO B C 1
ATOM 4293 O O . PRO B 1 116 ? -74.054 -12.290 5.497 1.00 22.13 972 PRO B O 1
ATOM 4304 N N . ASP B 1 117 ? -75.347 -11.648 7.223 1.00 23.57 973 ASP B N 1
ATOM 4305 C CA . ASP B 1 117 ? -75.904 -12.967 7.513 1.00 25.48 973 ASP B CA 1
ATOM 4306 C C . ASP B 1 117 ? -74.857 -13.944 8.012 1.00 22.50 973 ASP B C 1
ATOM 4307 O O . ASP B 1 117 ? -75.133 -15.151 8.064 1.00 23.68 973 ASP B O 1
ATOM 4316 N N . THR B 1 118 ? -73.681 -13.455 8.411 1.00 20.53 974 THR B N 1
ATOM 4317 C CA . THR B 1 118 ? -72.634 -14.284 8.990 1.00 18.61 974 THR B CA 1
ATOM 4318 C C . THR B 1 118 ? -72.165 -13.679 10.305 1.00 18.27 974 THR B C 1
ATOM 4319 O O . THR B 1 118 ? -72.273 -12.469 10.542 1.00 20.05 974 THR B O 1
ATOM 4330 N N . THR B 1 119 ? -71.669 -14.549 11.176 1.00 16.96 975 THR B N 1
ATOM 4331 C CA . THR B 1 119 ? -70.942 -14.155 12.374 1.00 17.15 975 THR B CA 1
ATOM 4332 C C . THR B 1 119 ? -69.513 -14.655 12.212 1.00 14.80 975 THR B C 1
ATOM 4333 O O . THR B 1 119 ? -69.262 -15.865 12.156 1.00 14.46 975 THR B O 1
ATOM 4344 N N . PHE B 1 120 ? -68.580 -13.733 12.098 1.00 14.99 976 PHE B N 1
ATOM 4345 C CA . PHE B 1 120 ? -67.187 -14.087 11.887 1.00 14.66 976 PHE B CA 1
ATOM 4346 C C . PHE B 1 120 ? -66.662 -14.980 13.003 1.00 15.05 976 PHE B C 1
ATOM 4347 O O . PHE B 1 120 ? -66.855 -14.700 14.185 1.00 17.17 976 PHE B O 1
ATOM 4364 N N . GLU B 1 121 ? -65.973 -16.050 12.606 1.00 13.06 977 GLU B N 1
ATOM 4365 C CA . GLU B 1 121 ? -65.261 -16.897 13.541 1.00 13.67 977 GLU B CA 1
ATOM 4366 C C . GLU B 1 121 ? -63.761 -16.654 13.476 1.00 14.51 977 GLU B C 1
ATOM 4367 O O . GLU B 1 121 ? -63.130 -16.391 14.493 1.00 16.45 977 GLU B O 1
ATOM 4379 N N . SER B 1 122 ? -63.169 -16.729 12.289 1.00 14.17 978 SER B N 1
ATOM 4380 C CA . SER B 1 122 ? -61.733 -16.561 12.190 1.00 14.99 978 SER B CA 1
ATOM 4381 C C . SER B 1 122 ? -61.334 -16.365 10.738 1.00 13.68 978 SER B C 1
ATOM 4382 O O . SER B 1 122 ? -62.065 -16.712 9.807 1.00 13.15 978 SER B O 1
ATOM 4390 N N . TYR B 1 123 ? -60.141 -15.818 10.568 1.00 13.69 979 TYR B N 1
ATOM 4391 C CA . TYR B 1 123 ? -59.448 -15.783 9.284 1.00 14.63 979 TYR B CA 1
ATOM 4392 C C . TYR B 1 123 ? -57.981 -16.029 9.577 1.00 15.98 979 TYR B C 1
ATOM 4393 O O . TYR B 1 123 ? -57.383 -15.297 10.366 1.00 17.57 979 TYR B O 1
ATOM 4411 N N . ASP B 1 124 ? -57.412 -17.068 8.978 1.00 16.83 980 ASP B N 1
ATOM 4412 C CA . ASP B 1 124 ? -56.003 -17.374 9.177 1.00 18.80 980 ASP B CA 1
ATOM 4413 C C . ASP B 1 124 ? -55.235 -16.789 8.000 1.00 18.51 980 ASP B C 1
ATOM 4414 O O . ASP B 1 124 ? -55.376 -17.293 6.870 1.00 18.50 980 ASP B O 1
ATOM 4423 N N . PRO B 1 125 ? -54.419 -15.744 8.198 1.00 20.66 981 PRO B N 1
ATOM 4424 C CA . PRO B 1 125 ? -53.767 -15.101 7.046 1.00 21.52 981 PRO B CA 1
ATOM 4425 C C . PRO B 1 125 ? -52.701 -15.957 6.391 1.00 22.21 981 PRO B C 1
ATOM 4426 O O . PRO B 1 125 ? -52.345 -15.709 5.230 1.00 22.92 981 PRO B O 1
ATOM 4437 N N A GLU B 1 126 ? -52.209 -16.979 7.081 0.54 22.57 982 GLU B N 1
ATOM 4438 N N B GLU B 1 126 ? -52.195 -16.972 7.085 0.46 22.84 982 GLU B N 1
ATOM 4439 C CA A GLU B 1 126 ? -51.206 -17.859 6.503 0.54 25.69 982 GLU B CA 1
ATOM 4440 C CA B GLU B 1 126 ? -51.204 -17.858 6.491 0.46 25.44 982 GLU B CA 1
ATOM 4441 C C A GLU B 1 126 ? -51.827 -18.932 5.618 0.54 24.42 982 GLU B C 1
ATOM 4442 C C B GLU B 1 126 ? -51.855 -18.886 5.576 0.46 24.29 982 GLU B C 1
ATOM 4443 O O A GLU B 1 126 ? -51.229 -19.317 4.606 0.54 25.20 982 GLU B O 1
ATOM 4444 O O B GLU B 1 126 ? -51.319 -19.185 4.502 0.46 24.87 982 GLU B O 1
ATOM 4467 N N . THR B 1 127 ? -53.019 -19.415 5.964 1.00 22.57 983 THR B N 1
ATOM 4468 C CA . THR B 1 127 ? -53.663 -20.490 5.213 1.00 20.45 983 THR B CA 1
ATOM 4469 C C . THR B 1 127 ? -54.774 -20.020 4.278 1.00 17.69 983 THR B C 1
ATOM 4470 O O . THR B 1 127 ? -55.184 -20.780 3.390 1.00 18.22 983 THR B O 1
ATOM 4481 N N . GLY B 1 128 ? -55.295 -18.813 4.467 1.00 16.29 984 GLY B N 1
ATOM 4482 C CA . GLY B 1 128 ? -56.359 -18.329 3.636 1.00 14.27 984 GLY B CA 1
ATOM 4483 C C . GLY B 1 128 ? -57.736 -18.846 3.992 1.00 12.37 984 GLY B C 1
ATOM 4484 O O . GLY B 1 128 ? -58.668 -18.645 3.215 1.00 11.76 984 GLY B O 1
ATOM 4488 N N . VAL B 1 129 ? -57.916 -19.460 5.165 1.00 12.93 985 VAL B N 1
ATOM 4489 C CA . VAL B 1 129 ? -59.202 -20.048 5.528 1.00 13.12 985 VAL B CA 1
ATOM 4490 C C . VAL B 1 129 ? -60.016 -19.044 6.334 1.00 12.48 985 VAL B C 1
ATOM 4491 O O . VAL B 1 129 ? -59.557 -18.543 7.364 1.00 13.33 985 VAL B O 1
ATOM 4504 N N . TRP B 1 130 ? -61.215 -18.743 5.841 1.00 11.18 986 TRP B N 1
ATOM 4505 C CA . TRP B 1 130 ? -62.202 -17.949 6.554 1.00 11.24 986 TRP B CA 1
ATOM 4506 C C . TRP B 1 130 ? -63.289 -18.859 7.120 1.00 10.96 986 TRP B C 1
ATOM 4507 O O . TRP B 1 130 ? -63.878 -19.666 6.388 1.00 11.37 986 TRP B O 1
ATOM 4528 N N . ALA B 1 131 ? -63.560 -18.710 8.416 1.00 10.88 987 ALA B N 1
ATOM 4529 C CA . ALA B 1 131 ? -64.609 -19.454 9.096 1.00 11.70 987 ALA B CA 1
ATOM 4530 C C . ALA B 1 131 ? -65.624 -18.483 9.687 1.00 11.68 987 ALA B C 1
ATOM 4531 O O . ALA B 1 131 ? -65.270 -17.412 10.190 1.00 12.09 987 ALA B O 1
ATOM 4538 N N . PHE B 1 132 ? -66.893 -18.859 9.587 1.00 11.43 988 PHE B N 1
ATOM 4539 C CA . PHE B 1 132 ? -67.974 -18.029 10.074 1.00 11.59 988 PHE B CA 1
ATOM 4540 C C . PHE B 1 132 ? -69.169 -18.916 10.387 1.00 11.85 988 PHE B C 1
ATOM 4541 O O . PHE B 1 132 ? -69.314 -20.017 9.854 1.00 12.95 988 PHE B O 1
ATOM 4558 N N . SER B 1 133 ? -70.042 -18.412 11.233 1.00 12.26 989 SER B N 1
ATOM 4559 C CA . SER B 1 133 ? -71.270 -19.111 11.553 1.00 12.12 989 SER B CA 1
ATOM 4560 C C . SER B 1 133 ? -72.463 -18.443 10.889 1.00 13.14 989 SER B C 1
ATOM 4561 O O . SER B 1 133 ? -72.468 -17.227 10.664 1.00 14.18 989 SER B O 1
ATOM 4569 N N . VAL B 1 134 ? -73.499 -19.237 10.645 1.00 13.24 990 VAL B N 1
ATOM 4570 C CA . VAL B 1 134 ? -74.800 -18.740 10.214 1.00 15.19 990 VAL B CA 1
ATOM 4571 C C . VAL B 1 134 ? -75.826 -19.283 11.196 1.00 16.16 990 VAL B C 1
ATOM 4572 O O . VAL B 1 134 ? -75.634 -20.336 11.806 1.00 15.22 990 VAL B O 1
ATOM 4585 N N . GLU B 1 135 ? -76.921 -18.557 11.353 1.00 18.72 991 GLU B N 1
ATOM 4586 C CA . GLU B 1 135 ? -77.985 -18.976 12.257 1.00 21.43 991 GLU B CA 1
ATOM 4587 C C . GLU B 1 135 ? -78.850 -20.076 11.673 1.00 20.45 991 GLU B C 1
ATOM 4588 O O . GLU B 1 135 ? -79.488 -20.819 12.431 1.00 21.22 991 GLU B O 1
ATOM 4600 N N . HIS B 1 136 ? -78.860 -20.194 10.349 1.00 20.56 992 HIS B N 1
ATOM 4601 C CA . HIS B 1 136 ? -79.661 -21.125 9.568 1.00 21.32 992 HIS B CA 1
ATOM 4602 C C . HIS B 1 136 ? -79.525 -20.639 8.130 1.00 19.98 992 HIS B C 1
ATOM 4603 O O . HIS B 1 136 ? -78.693 -19.767 7.847 1.00 20.03 992 HIS B O 1
ATOM 4617 N N . PHE B 1 137 ? -80.315 -21.185 7.217 1.00 21.02 993 PHE B N 1
ATOM 4618 C CA . PHE B 1 137 ? -80.180 -20.887 5.800 1.00 22.23 993 PHE B CA 1
ATOM 4619 C C . PHE B 1 137 ? -81.421 -20.218 5.226 1.00 24.57 993 PHE B C 1
ATOM 4620 O O . PHE B 1 137 ? -81.680 -20.291 4.021 1.00 25.94 993 PHE B O 1
ATOM 4637 N N . ALA B 1 138 ? -82.175 -19.519 6.075 1.00 26.89 994 ALA B N 1
ATOM 4638 C CA . ALA B 1 138 ? -83.345 -18.806 5.587 1.00 29.00 994 ALA B CA 1
ATOM 4639 C C . ALA B 1 138 ? -82.951 -17.635 4.699 1.00 31.34 994 ALA B C 1
ATOM 4640 O O . ALA B 1 138 ? -83.691 -17.300 3.769 1.00 32.45 994 ALA B O 1
ATOM 4647 N N . THR B 1 139 ? -81.793 -17.012 4.950 1.00 32.55 995 THR B N 1
ATOM 4648 C CA . THR B 1 139 ? -81.424 -15.791 4.234 1.00 33.88 995 THR B CA 1
ATOM 4649 C C . THR B 1 139 ? -80.001 -15.814 3.682 1.00 33.28 995 THR B C 1
ATOM 4650 O O . THR B 1 139 ? -79.740 -15.210 2.635 1.00 33.32 995 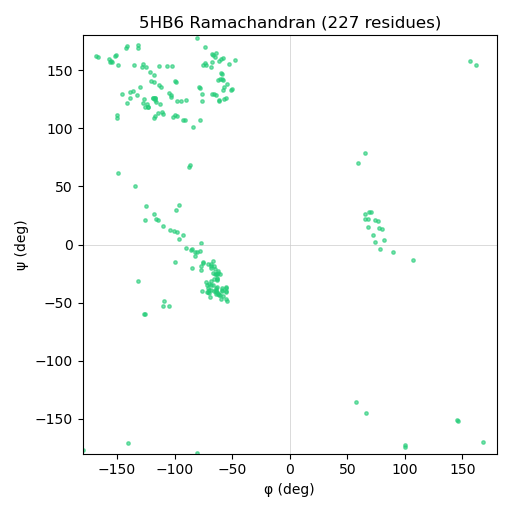THR B O 1
ATOM 4661 N N . TYR B 1 140 ? -79.077 -16.495 4.363 1.00 32.89 996 TYR B N 1
ATOM 4662 C CA . TYR B 1 140 ? -77.702 -16.583 3.881 1.00 32.80 996 TYR B CA 1
ATOM 4663 C C . TYR B 1 140 ? -77.665 -17.179 2.479 1.00 35.41 996 TYR B C 1
ATOM 4664 O O . TYR B 1 140 ? -78.204 -18.263 2.238 1.00 36.50 996 TYR B O 1
ATOM 4682 N N . GLY B 1 141 ? -77.039 -16.455 1.551 1.00 36.69 997 GLY B N 1
ATOM 4683 C CA . GLY B 1 141 ? -76.891 -16.911 0.180 1.00 39.05 997 GLY B CA 1
A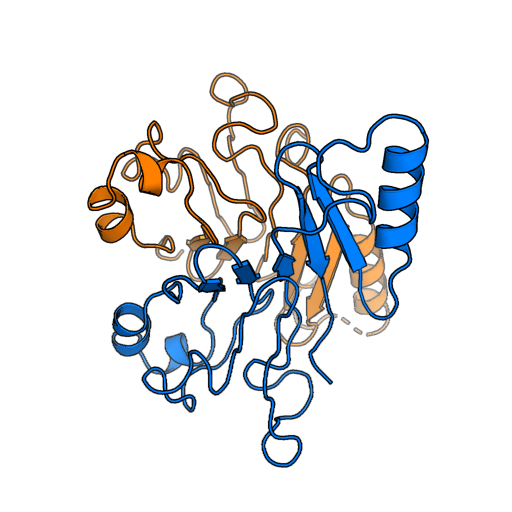TOM 4684 C C . GLY B 1 141 ? -78.089 -16.691 -0.720 1.00 42.10 997 GLY B C 1
ATOM 4685 O O . GLY B 1 141 ? -78.054 -17.125 -1.881 1.00 41.01 997 GLY B O 1
ATOM 4689 N N . LEU B 1 142 ? -79.149 -16.035 -0.241 1.00 46.06 998 LEU B N 1
ATOM 4690 C CA . LEU B 1 142 ? -80.305 -15.792 -1.097 1.00 50.89 998 LEU B CA 1
ATOM 4691 C C . LEU B 1 142 ? -80.059 -14.680 -2.110 1.00 55.32 998 LEU B C 1
ATOM 4692 O O . LEU B 1 142 ? -80.822 -14.568 -3.077 1.00 55.62 998 LEU B O 1
ATOM 4708 N N . GLY B 1 143 ? -79.023 -13.866 -1.916 1.00 59.13 999 GLY B N 1
ATOM 4709 C CA . GLY B 1 143 ? -78.715 -12.773 -2.823 1.00 62.47 999 GLY B CA 1
ATOM 4710 C C . GLY B 1 143 ? -79.140 -11.422 -2.272 1.00 65.13 999 GLY B C 1
ATOM 4711 O O . GLY B 1 143 ? -80.179 -11.300 -1.618 1.00 66.52 999 GLY B O 1
#

Foldseek 3Di:
DFDKAWPVGPVVLVPDDQVCLQFPAQIKIAGPPWWIKTAHGGARCVPPDNVQCECHQWDTDAVDTAGRPDPVPDDDQPHGSQAKIKTKTFPQADPVGLVDDDPSRVVSVVVLCVDPQWHWDDADSVGRMTMTMHGGRD/DFDKAWPVGPVVLVVDDQVCLQFPAQIKIATPPWWIKTAHGTARCPPPDPVQCDPHQWDTDAVDTAGRPDVVPDDDQPHGQQAKIKIKTFQQAFDVGLVDDDPSRVVSVVVLCPDPQWHWDDADSVGGMTMTMGGGRPPPPPD

Organism: Chaetomium thermophilum (strain DSM 1495 / CBS 144.50 / IMI 039719) (NCBI:txid759272)

GO terms:
  GO:0005515 protein binding (F, IPI)

CATH classification: 3.30.1610.10

Solvent-accessible surface area: 15538 Å² total; per-residue (Å²): 121,21,56,45,73,13,4,9,48,20,104,38,0,105,89,52,85,211,124,60,49,92,120,3,39,2,0,1,0,0,37,94,84,0,14,7,0,12,0,22,46,75,2,63,0,42,148,21,93,10,121,70,1,72,41,59,28,0,36,0,80,70,162,49,27,53,5,26,82,72,85,96,160,74,37,89,118,57,130,18,0,3,6,37,0,6,5,17,8,46,71,7,65,10,227,56,15,81,116,48,150,32,185,155,26,118,154,22,38,88,133,16,98,69,71,106,140,31,80,48,54,48,20,60,71,153,68,0,39,32,8,15,2,17,104,53,34,86,92,24,56,46,76,13,4,15,46,19,103,56,0,113,88,52,86,208,135,93,44,72,142,2,28,3,0,1,0,0,42,83,82,0,12,5,0,13,0,27,51,54,3,63,0,59,150,20,90,7,113,69,1,72,38,63,28,0,52,0,85,66,162,49,8,41,6,20,64,70,61,95,159,41,36,95,117,59,133,17,0,3,7,45,0,6,0,18,5,58,74,6,64,6,218,65,18,80,113,39,158,54,154,139,32,88,142,32,26,102,135,10,115,74,36,88,79,24,89,50,52,46,21,59,60,149,75,0,45,28,8,0,7,5,134,32,4,29,73,41,66,113,120

B-factor: mean 26.26, std 11.57, range [9.69, 78.37]

Nearest PDB structures (foldseek):
  5hb6-assembly2_B  TM=9.919E-01  e=8.491E-27  Thermochaetoides thermophila DSM 1495
  3nf5-assembly1_A  TM=8.974E-01  e=1.045E-14  Nakaseomyces glabratus
  3kes-assembly2_B  TM=9.053E-01  e=2.412E-13  Saccharomyces cerevisiae
  3pbp-assembly1_B  TM=9.064E-01  e=1.415E-13  Saccharomyces cerevisiae
  3nf5-assembly2_B  TM=8.551E-01  e=5.209E-13  Nakaseomyces glabratus

Secondary structure (DSSP, 8-state):
---EEEES-HHHHHTS-HHHHTSBSS-EEEETTTEEEEESS-B--TTS-GGG-BTTTEEEETTEEEE---GGG-PPTTSTT-S-EEEEES----TT-TT--HHHHHHHHHHHHT-TT-EEEEEETTTTEEEEEES---/---EEEES-HHHHHHS-HHHHTSBTT-EEEETTTEEEEESS-B--TTS-TTS-BTTTEEEETTEEEESSSGGGPPPTTSTT-S-EEEEES--PPTT-TT--THHHHHHHHHHTT-TT-EEEEEETTTTEEEEEES-SSSTT--

InterPro domains:
  IPR007230 Nuclear pore complex protein Nup98-Nup96-like, autopeptidase S59 domain [PF04096] (858-998)
  IPR007230 Nuclear pore complex protein Nup98-Nup96-like, autopeptidase S59 domain [PS51434] (857-993)
  IPR021967 Nuclear pore complex protein NUP96, C-terminal domain [PF12110] (1377-1638)
  IPR025574 Nucleoporin FG repeat [PF13634] (282-371)
  IPR025574 Nucleoporin FG repeat [PF13634] (434-517)
  IPR036903 Nuclear pore complex protein Nup98-Nup96-like, autopeptidase S59 domain superfamily [G3DSA:3.30.1610.10] (857-1000)
  IPR036903 Nuclear pore complex protein Nup98-Nup96-like, autopeptidase S59 domain superfamily [SSF82215] (856-1000)
  IPR037665 Nucleoporin peptidase S59-like [PTHR23198] (377-1071)